Protein AF-0000000080642725 (afdb_homodimer)

Nearest PDB structures (foldseek):
  8qkf-assembly1_A  TM=8.822E-01  e=1.664E-07  Mycolicibacterium smegmatis
  8qkf-assembly1_B  TM=8.633E-01  e=2.147E-07  Mycolicibacterium smegmatis
  2kko-assembly1_A  TM=9.554E-01  e=1.054E-06  Mycobacterium tuberculosis variant bovis
  4k2e-assembly1_B  TM=8.970E-01  e=1.124E-06  Vibrio cholerae O1 biovar El Tor str. N16961
  1r22-assembly1_B  TM=8.639E-01  e=2.263E-06  Synechococcus elongatus PCC 7942 = FACHB-805

Foldseek 3Di:
DVVVVLVVLLVVLVPDPLSLVLQVVQLVHKDFLVRSCVVVVDDSVVSVVSLVSCVVNQQWDWDDDPPTIIIHGNDVVSSVVSVVVVVVCVVCVVVQVPPPVPPD/DVVVVLVVLLVVLVPDPLSLVLQVVQLVHKDFLVRSCVVVVDDSVVSVVSLVSCVVNQQWDWDDDPPTIIIHGNDVVSSVVSVVVVVVCVVCVVVQVPPPVPPD

Solvent-accessible surface area (backbone atoms only — not comparable to full-atom values): 11301 Å² total; per-residue (Å²): 119,86,55,48,62,51,43,43,46,39,38,52,41,53,62,37,66,67,43,45,51,52,50,58,57,27,70,78,43,66,41,34,69,67,56,48,26,68,75,68,72,47,56,62,69,58,51,51,53,45,49,50,47,25,36,29,33,47,51,29,42,73,46,78,57,89,93,43,54,33,34,30,58,53,44,68,68,54,50,51,50,54,50,48,50,52,52,48,42,66,73,34,42,68,43,38,69,61,24,75,82,56,73,120,119,84,55,50,62,51,43,42,46,39,38,53,41,53,63,37,67,67,43,45,50,52,50,58,59,27,71,79,42,67,42,34,68,66,56,49,26,69,74,68,72,47,56,62,70,58,51,51,52,47,50,52,45,24,35,29,33,46,50,29,42,73,49,76,56,90,94,42,54,35,34,30,57,52,44,69,68,54,51,50,49,56,50,48,50,53,52,49,44,68,73,33,40,68,43,38,70,61,24,74,82,57,72,119

Radius of gyration: 17.91 Å; Cα contacts (8 Å, |Δi|>4): 271; chains: 2; bounding box: 26×57×38 Å

Sequence (208 aa):
MHDIELKAHFIHGLSNKVRLMILELLKSKEMTVNEIVKQSQISQSSISQHLSCLKGCGLVNSRQEGKYVYYQIKNNQILELLKLIDSVVENTEDDIQSCQYHTIMHDIELKAHFIHGLSNKVRLMILELLKSKEMTVNEIVKQSQISQSSISQHLSCLKGCGLVNSRQEGKYVYYQIKNNQILELLKLIDSVVENTEDDIQSCQYHTI

pLDDT: mean 90.68, std 13.92, range [34.94, 98.5]

Secondary structure (DSSP, 8-state):
-HHHHHHHHHHHTTS-HHHHHHHHHHHHS-EEHHHHHHHHT--HHHHHHHHHHHHHTTSEEEEEETTEEEEEES-HHHHHHHHHHHHHHHHSHHHHHH-TT---/-HHHHHHHHHHHTTS-HHHHHHHHHHHH--EEHHHHHHHHT--HHHHHHHHHHHHHTTSEEEEEETTEEEEEES-HHHHHHHHHHHHHHHHSHHHHHH-TT---

Organism: Staphylococcus saprophyticus subsp. saprophyticus (strain ATCC 15305 / DSM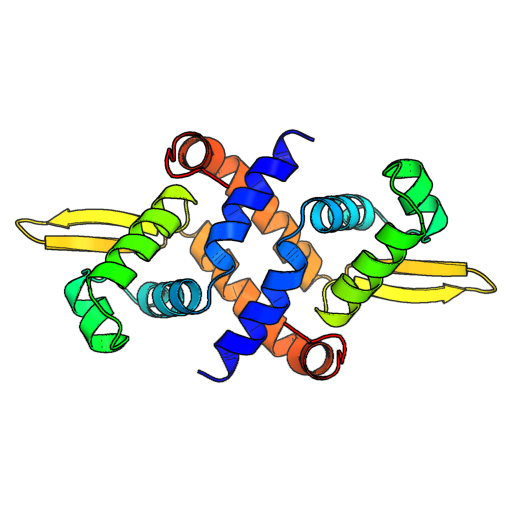 20229 / NCIMB 8711 / NCTC 7292 / S-41) (NCBI:txid342451)

InterPro domains:
  IPR001845 HTH ArsR-type DNA-binding domain [PF01022] (17-62)
  IPR001845 HTH ArsR-type DNA-binding domain [PR00778] (11-26)
  IPR001845 HTH ArsR-type DNA-binding domain [PR00778] (43-58)
  IPR001845 HTH ArsR-type DNA-binding domain [PR00778] (58-73)
  IPR001845 HTH ArsR-type DNA-binding domain [PS50987] (1-93)
  IPR001845 HTH ArsR-type DNA-binding domain [SM00418] (9-87)
  IPR011991 ArsR-like helix-turn-helix domain [cd00090] (11-86)
  IPR036388 Winged helix-like DNA-binding domain superfamily [G3DSA:1.10.10.10] (1-89)
  IPR036390 Winged helix DNA-binding domain superfamily [SSF46785] (9-94)
  IPR051081 HTH-type Metal-responsive Transcriptional Regulators [PTHR33154] (8-93)

Structure (mmCIF, N/CA/C/O backbone):
data_AF-0000000080642725-model_v1
#
loop_
_entity.id
_entity.type
_entity.pdbx_description
1 polymer 'Putative transcriptional regulator'
#
loop_
_atom_site.group_PDB
_atom_site.id
_atom_site.type_symbol
_atom_site.label_atom_id
_atom_site.label_alt_id
_atom_site.label_comp_id
_atom_site.label_asym_id
_atom_site.label_entity_id
_atom_site.label_seq_id
_atom_site.pdbx_PDB_ins_code
_atom_site.Cartn_x
_atom_site.Cartn_y
_atom_site.Cartn_z
_atom_site.occupancy
_atom_site.B_iso_or_equiv
_atom_site.auth_seq_id
_atom_site.auth_comp_id
_atom_site.auth_asym_id
_atom_site.auth_atom_id
_atom_site.pdbx_PDB_model_num
ATOM 1 N N . MET A 1 1 ? -0.781 13.922 -11.672 1 45.47 1 MET A N 1
ATOM 2 C CA . MET A 1 1 ? -2.191 13.641 -11.414 1 45.47 1 MET A CA 1
ATOM 3 C C . MET A 1 1 ? -2.564 12.25 -11.906 1 45.47 1 MET A C 1
ATOM 5 O O . MET A 1 1 ? -3.236 11.5 -11.195 1 45.47 1 MET A O 1
ATOM 9 N N . HIS A 1 2 ? -2.268 11.805 -13.219 1 56.91 2 HIS A N 1
ATOM 10 C CA . HIS A 1 2 ? -2.564 10.523 -13.859 1 56.91 2 HIS A CA 1
ATOM 11 C C . HIS A 1 2 ? -2.014 9.359 -13.039 1 56.91 2 HIS A C 1
ATOM 13 O O . HIS A 1 2 ? -2.635 8.297 -12.977 1 56.91 2 HIS A O 1
ATOM 19 N N . ASP A 1 3 ? -1.496 9.758 -12.023 1 84.38 3 ASP A N 1
ATOM 20 C CA . ASP A 1 3 ? -0.594 8.836 -11.336 1 84.38 3 ASP A CA 1
ATOM 21 C C . ASP A 1 3 ? -1.224 8.312 -10.047 1 84.38 3 ASP A C 1
ATOM 23 O O . ASP A 1 3 ? -1.074 7.137 -9.711 1 84.38 3 ASP A O 1
ATOM 27 N N . ILE A 1 4 ? -2.383 9.031 -9.711 1 90.5 4 ILE A N 1
ATOM 28 C CA . ILE A 1 4 ? -2.943 8.641 -8.422 1 90.5 4 ILE A CA 1
ATOM 29 C C . ILE A 1 4 ? -3.832 7.414 -8.602 1 90.5 4 ILE A C 1
ATOM 31 O O . ILE A 1 4 ? -3.854 6.527 -7.738 1 90.5 4 ILE A O 1
ATOM 35 N N . GLU A 1 5 ? -4.516 7.371 -9.75 1 89.88 5 GLU A N 1
ATOM 36 C CA . GLU A 1 5 ? -5.375 6.227 -10.039 1 89.88 5 GLU A CA 1
ATOM 37 C C . GLU A 1 5 ? -4.559 4.945 -10.18 1 89.88 5 GLU A C 1
ATOM 39 O O . GLU A 1 5 ? -4.965 3.885 -9.703 1 89.88 5 GLU A O 1
ATOM 44 N N . LEU A 1 6 ? -3.514 5.094 -10.812 1 91.5 6 LEU A N 1
ATOM 45 C CA . LEU A 1 6 ? -2.633 3.941 -10.984 1 91.5 6 LEU A CA 1
ATOM 46 C C . LEU A 1 6 ? -2.055 3.496 -9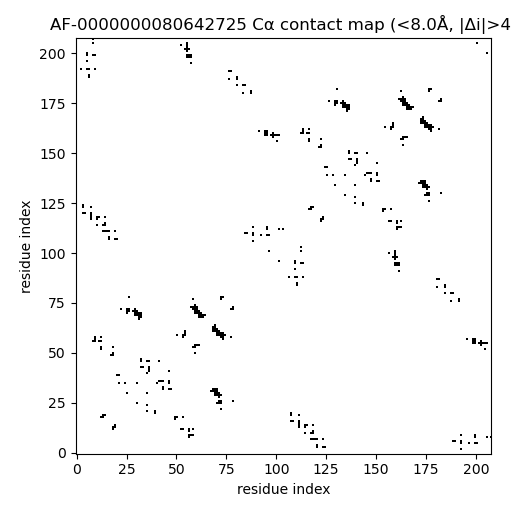.641 1 91.5 6 LEU A C 1
ATOM 48 O O . LEU A 1 6 ? -1.954 2.297 -9.375 1 91.5 6 LEU A O 1
ATOM 52 N N . LYS A 1 7 ? -1.756 4.484 -8.867 1 94.69 7 LYS A N 1
ATOM 53 C CA . LYS A 1 7 ? -1.259 4.172 -7.531 1 94.69 7 LYS A CA 1
ATOM 54 C C . LYS A 1 7 ? -2.324 3.461 -6.703 1 94.69 7 LYS A C 1
ATOM 56 O O . LYS A 1 7 ? -2.023 2.496 -5.992 1 94.69 7 LYS A O 1
ATOM 61 N N . ALA A 1 8 ? -3.51 3.979 -6.805 1 93.38 8 ALA A N 1
ATOM 62 C CA . ALA A 1 8 ? -4.617 3.377 -6.07 1 93.38 8 ALA A CA 1
ATOM 63 C C . ALA A 1 8 ? -4.836 1.927 -6.492 1 93.38 8 ALA A C 1
ATOM 65 O O . ALA A 1 8 ? -5.094 1.06 -5.652 1 93.38 8 ALA A O 1
ATOM 66 N N . HIS A 1 9 ? -4.707 1.72 -7.73 1 91.44 9 HIS A N 1
ATOM 67 C CA . HIS A 1 9 ? -4.848 0.366 -8.258 1 91.44 9 HIS A CA 1
ATOM 68 C C . HIS A 1 9 ? -3.748 -0.548 -7.727 1 91.44 9 HIS A C 1
ATOM 70 O O . HIS A 1 9 ? -4.016 -1.684 -7.328 1 91.44 9 HIS A O 1
ATOM 76 N N . PHE A 1 10 ? -2.596 -0.074 -7.773 1 93.94 10 PHE A N 1
ATOM 77 C CA . PHE A 1 10 ? -1.451 -0.825 -7.27 1 93.94 10 PHE A CA 1
ATOM 78 C C . PHE A 1 10 ? -1.625 -1.148 -5.789 1 93.94 10 PHE A C 1
ATOM 80 O O . PHE A 1 10 ? -1.442 -2.295 -5.375 1 93.94 10 PHE A O 1
ATOM 87 N N . ILE A 1 11 ? -2.025 -0.169 -5.031 1 95.81 11 ILE A N 1
ATOM 88 C CA . ILE A 1 11 ? -2.211 -0.327 -3.594 1 95.81 11 ILE A CA 1
ATOM 89 C C . ILE A 1 11 ? -3.357 -1.298 -3.326 1 95.81 11 ILE A C 1
ATOM 91 O O . ILE A 1 11 ? -3.32 -2.059 -2.355 1 95.81 11 ILE A O 1
ATOM 95 N N . HIS A 1 12 ? -4.297 -1.265 -4.18 1 94.19 12 HIS A N 1
ATOM 96 C CA . HIS A 1 12 ? -5.406 -2.205 -4.059 1 94.19 12 HIS A CA 1
ATOM 97 C C . HIS A 1 12 ? -4.902 -3.641 -3.949 1 94.19 12 HIS A C 1
ATOM 99 O O . HIS A 1 12 ? -5.414 -4.422 -3.146 1 94.19 12 HIS A O 1
ATOM 105 N N . GLY A 1 13 ? -3.963 -3.947 -4.652 1 95.38 13 GLY A N 1
ATOM 106 C CA . GLY A 1 13 ? -3.381 -5.281 -4.617 1 95.38 13 GLY A CA 1
ATOM 107 C C . GLY A 1 13 ? -2.783 -5.637 -3.27 1 95.38 13 GLY A C 1
ATOM 108 O O . GLY A 1 13 ? -2.682 -6.812 -2.92 1 95.38 13 GLY A O 1
ATOM 109 N N . LEU A 1 14 ? -2.441 -4.664 -2.531 1 96.81 14 LEU A N 1
ATOM 110 C CA . LEU A 1 14 ? -1.79 -4.867 -1.242 1 96.81 14 LEU A CA 1
ATOM 111 C C . LEU A 1 14 ? -2.797 -4.77 -0.102 1 96.81 14 LEU A C 1
ATOM 113 O O . LEU A 1 14 ? -2.455 -5.012 1.058 1 96.81 14 LEU A O 1
ATOM 117 N N . SER A 1 15 ? -4.039 -4.477 -0.342 1 96.06 15 SER A N 1
ATOM 118 C CA . SER A 1 15 ? -5 -4.078 0.684 1 96.06 15 SER A CA 1
ATOM 119 C C . SER A 1 15 ? -5.855 -5.258 1.128 1 96.06 15 SER A C 1
ATOM 121 O O . SER A 1 15 ? -7.027 -5.09 1.461 1 96.06 15 SER A O 1
ATOM 123 N N . ASN A 1 16 ? -5.422 -6.426 1.078 1 95.94 16 ASN A N 1
ATOM 124 C CA . ASN A 1 16 ? -6.113 -7.648 1.474 1 95.94 16 ASN A CA 1
ATOM 125 C C . ASN A 1 16 ? -5.191 -8.594 2.242 1 95.94 16 ASN A C 1
ATOM 127 O O . ASN A 1 16 ? -4.066 -8.852 1.809 1 95.94 16 ASN A O 1
ATOM 131 N N . LYS A 1 17 ? -5.645 -9.094 3.379 1 95.94 17 LYS A N 1
ATOM 132 C CA . LYS A 1 17 ? -4.801 -9.922 4.242 1 95.94 17 LYS A CA 1
ATOM 133 C C . LYS A 1 17 ? -4.367 -11.195 3.529 1 95.94 17 LYS A C 1
ATOM 135 O O . LYS A 1 17 ? -3.229 -11.648 3.688 1 95.94 17 LYS A O 1
ATOM 140 N N . VAL A 1 18 ? -5.23 -11.758 2.818 1 96.12 18 VAL A N 1
ATOM 141 C CA . VAL A 1 18 ? -4.918 -12.992 2.107 1 96.12 18 VAL A CA 1
ATOM 142 C C . VAL A 1 18 ? -3.867 -12.719 1.033 1 96.12 18 VAL A C 1
ATOM 144 O O . VAL A 1 18 ? -2.914 -13.484 0.877 1 96.12 18 VAL A O 1
ATOM 147 N N . ARG A 1 19 ? -4.031 -11.633 0.326 1 97.31 19 ARG A N 1
ATOM 148 C CA . ARG A 1 19 ? -3.055 -11.258 -0.695 1 97.31 19 ARG A CA 1
ATOM 149 C C . ARG A 1 19 ? -1.693 -10.977 -0.072 1 97.31 19 ARG A C 1
ATOM 151 O O . ARG A 1 19 ? -0.658 -11.32 -0.644 1 97.31 19 ARG A O 1
ATOM 158 N N . LEU A 1 20 ? -1.727 -10.367 1.075 1 97.25 20 LEU A N 1
ATOM 159 C CA . LEU A 1 20 ? -0.475 -10.117 1.78 1 97.25 20 LEU A CA 1
ATOM 160 C C . LEU A 1 20 ? 0.192 -11.43 2.184 1 97.25 20 LEU A C 1
ATOM 162 O O . LEU A 1 20 ? 1.416 -11.562 2.104 1 97.25 20 LEU A O 1
ATOM 166 N N . MET A 1 21 ? -0.591 -12.344 2.602 1 96.38 21 MET A N 1
ATOM 167 C CA . MET A 1 21 ? -0.07 -13.656 2.977 1 96.38 21 MET A CA 1
ATOM 168 C C . MET A 1 21 ? 0.54 -14.359 1.771 1 96.38 21 MET A C 1
ATOM 170 O O . MET A 1 21 ? 1.617 -14.953 1.872 1 96.38 21 MET A O 1
ATOM 174 N N . ILE A 1 22 ? -0.163 -14.281 0.69 1 97.81 22 ILE A N 1
ATOM 175 C CA . ILE A 1 22 ? 0.326 -14.898 -0.536 1 97.81 22 ILE A CA 1
ATOM 176 C C . ILE A 1 22 ? 1.672 -14.289 -0.922 1 97.81 22 ILE A C 1
ATOM 178 O O . ILE A 1 22 ? 2.613 -15.016 -1.26 1 97.81 22 ILE A O 1
ATOM 182 N N . LEU A 1 23 ? 1.754 -13.023 -0.848 1 98.06 23 LEU A N 1
ATOM 183 C CA . LEU A 1 23 ? 2.988 -12.328 -1.203 1 98.06 23 LEU A CA 1
ATOM 184 C C . LEU A 1 23 ? 4.125 -12.734 -0.27 1 98.06 23 LEU A C 1
ATOM 186 O O . LEU A 1 23 ? 5.273 -12.852 -0.699 1 98.06 23 LEU A O 1
ATOM 190 N N . GLU A 1 24 ? 3.789 -12.906 0.985 1 96.81 24 GLU A N 1
ATOM 191 C CA . GLU A 1 24 ? 4.797 -13.367 1.938 1 96.81 24 GLU A CA 1
ATOM 192 C C . GLU A 1 24 ? 5.371 -14.719 1.526 1 96.81 24 GLU A C 1
ATOM 194 O O . GLU A 1 24 ? 6.582 -14.93 1.591 1 96.81 24 GLU A O 1
ATOM 199 N N . LEU A 1 25 ? 4.551 -15.586 1.136 1 97.19 25 LEU A N 1
ATOM 200 C CA . LEU A 1 25 ? 4.984 -16.906 0.692 1 97.19 25 LEU A CA 1
ATOM 201 C C . LEU A 1 25 ? 5.867 -16.797 -0.548 1 97.19 25 LEU A C 1
ATOM 203 O O . LEU A 1 25 ? 6.879 -17.5 -0.655 1 97.19 25 LEU A O 1
ATOM 207 N N . LEU A 1 26 ? 5.582 -15.891 -1.425 1 98.19 26 LEU A N 1
ATOM 208 C CA . LEU A 1 26 ? 6.25 -15.781 -2.719 1 98.19 26 LEU A CA 1
ATOM 209 C C . LEU A 1 26 ? 7.562 -15.023 -2.59 1 98.19 26 LEU A C 1
ATOM 211 O O . LEU A 1 26 ? 8.391 -15.047 -3.504 1 98.19 26 LEU A O 1
ATOM 215 N N . LYS A 1 27 ? 7.715 -14.328 -1.488 1 96.81 27 LYS A N 1
ATOM 216 C CA . LYS A 1 27 ? 8.984 -13.648 -1.253 1 96.81 27 LYS A CA 1
ATOM 217 C C . LYS A 1 27 ? 10.141 -14.641 -1.233 1 96.81 27 LYS A C 1
ATOM 219 O O . LYS A 1 27 ? 11.266 -14.297 -1.622 1 96.81 27 LYS A O 1
ATOM 224 N N . SER A 1 28 ? 9.859 -15.789 -0.824 1 95.12 28 SER A N 1
ATOM 225 C CA . SER A 1 28 ? 10.906 -16.781 -0.616 1 95.12 28 SER A CA 1
ATOM 226 C C . SER A 1 28 ? 11.188 -17.578 -1.894 1 95.12 28 SER A C 1
ATOM 228 O O . SER A 1 28 ? 12.336 -17.891 -2.191 1 95.12 28 SER A O 1
ATOM 230 N N . LYS A 1 29 ? 10.164 -17.922 -2.629 1 96.88 29 LYS A N 1
ATOM 231 C CA . LYS A 1 29 ? 10.289 -18.703 -3.854 1 96.88 29 LYS A CA 1
ATOM 232 C C . LYS A 1 29 ? 8.992 -18.656 -4.664 1 96.88 29 LYS A C 1
ATOM 234 O O . LYS A 1 29 ? 7.938 -18.312 -4.141 1 96.88 29 LYS A O 1
ATOM 239 N N . GLU A 1 30 ? 9.125 -19 -5.934 1 98.25 30 GLU A N 1
ATOM 240 C CA . GLU A 1 30 ? 7.918 -19.172 -6.742 1 98.25 30 GLU A CA 1
ATOM 241 C C . GLU A 1 30 ? 7.121 -20.391 -6.285 1 98.25 30 GLU A C 1
ATOM 243 O O . GLU A 1 30 ? 7.691 -21.359 -5.758 1 98.25 30 GLU A O 1
ATOM 248 N N . MET A 1 31 ? 5.828 -20.375 -6.492 1 98.44 31 MET A N 1
ATOM 249 C CA . MET A 1 31 ? 4.961 -21.469 -6.047 1 98.44 31 MET A CA 1
ATOM 250 C C . MET A 1 31 ? 3.781 -21.641 -6.996 1 98.44 31 MET A C 1
ATOM 252 O O . MET A 1 31 ? 3.354 -20.688 -7.648 1 98.44 31 MET A O 1
ATOM 256 N N . THR A 1 32 ? 3.281 -22.891 -7.074 1 98.31 32 THR A N 1
ATOM 257 C CA . THR A 1 32 ? 2.045 -23.156 -7.801 1 98.31 32 THR A CA 1
ATOM 258 C C . THR A 1 32 ? 0.829 -22.828 -6.941 1 98.31 32 THR A C 1
ATOM 260 O O . THR A 1 32 ? 0.949 -22.656 -5.727 1 98.31 32 THR A O 1
ATOM 263 N N . VAL A 1 33 ? -0.354 -22.734 -7.613 1 97.62 33 VAL A N 1
ATOM 264 C CA . VAL A 1 33 ? -1.604 -22.516 -6.895 1 97.62 33 VAL A CA 1
ATOM 265 C C . VAL A 1 33 ? -1.771 -23.578 -5.809 1 97.62 33 VAL A C 1
ATOM 267 O O . VAL A 1 33 ? -2.088 -23.266 -4.66 1 97.62 33 VAL A O 1
ATOM 270 N N . ASN A 1 34 ? -1.441 -24.766 -6.148 1 97.44 34 ASN A N 1
ATOM 271 C CA . ASN A 1 34 ? -1.611 -25.875 -5.223 1 97.44 34 ASN A CA 1
ATOM 272 C C . ASN A 1 34 ? -0.697 -25.75 -4.008 1 97.44 34 ASN A C 1
ATOM 274 O O . ASN A 1 34 ? -1.107 -26.031 -2.881 1 97.44 34 ASN A O 1
ATOM 278 N N . GLU A 1 35 ? 0.537 -25.375 -4.207 1 98 35 GLU A N 1
ATOM 279 C CA . GLU A 1 35 ? 1.474 -25.172 -3.107 1 98 35 GLU A CA 1
ATOM 280 C C . GLU A 1 35 ? 0.997 -24.047 -2.184 1 98 35 GLU A C 1
ATOM 282 O O . GLU A 1 35 ? 1.093 -24.172 -0.959 1 98 35 GLU A O 1
ATOM 287 N N . ILE A 1 36 ? 0.472 -23 -2.746 1 98.12 36 ILE A N 1
ATOM 288 C CA . ILE A 1 36 ? -0.018 -21.875 -1.964 1 98.12 36 ILE A CA 1
ATOM 289 C C . ILE A 1 36 ? -1.234 -22.297 -1.146 1 98.12 36 ILE A C 1
ATOM 291 O O . ILE A 1 36 ? -1.344 -21.969 0.037 1 98.12 36 ILE A O 1
ATOM 295 N N . VAL A 1 37 ? -2.137 -23.047 -1.766 1 98.06 37 VAL A N 1
ATOM 296 C CA . VAL A 1 37 ? -3.326 -23.547 -1.087 1 98.06 37 VAL A CA 1
ATOM 297 C C . VA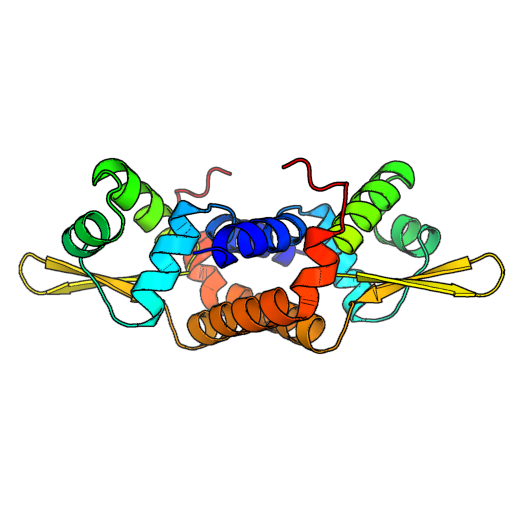L A 1 37 ? -2.916 -24.406 0.105 1 98.06 37 VAL A C 1
ATOM 299 O O . VAL A 1 37 ? -3.426 -24.234 1.213 1 98.06 37 VAL A O 1
ATOM 302 N N . LYS A 1 38 ? -1.937 -25.25 -0.058 1 97.69 38 LYS A N 1
ATOM 303 C CA . LYS A 1 38 ? -1.465 -26.172 0.981 1 97.69 38 LYS A CA 1
ATOM 304 C C . LYS A 1 38 ? -0.855 -25.391 2.15 1 97.69 38 LYS A C 1
ATOM 306 O O . LYS A 1 38 ? -1.096 -25.734 3.312 1 97.69 38 LYS A O 1
ATOM 311 N N . GLN A 1 39 ? -0.139 -24.375 1.858 1 96.19 39 GLN A N 1
ATOM 312 C CA . GLN A 1 39 ? 0.568 -23.625 2.893 1 96.19 39 GLN A CA 1
ATOM 313 C C . GLN A 1 39 ? -0.363 -22.641 3.596 1 96.19 39 GLN A C 1
ATOM 315 O O . GLN A 1 39 ? -0.205 -22.375 4.789 1 96.19 39 GLN A O 1
ATOM 320 N N . SER A 1 40 ? -1.294 -22.047 2.844 1 95.12 40 SER A N 1
ATOM 321 C CA . SER A 1 40 ? -2.164 -21.016 3.396 1 95.12 40 SER A CA 1
ATOM 322 C C . SER A 1 40 ? -3.41 -21.625 4.031 1 95.12 40 SER A C 1
ATOM 324 O O . SER A 1 40 ? -4.066 -20.984 4.855 1 95.12 40 SER A O 1
ATOM 326 N N . GLN A 1 41 ? -3.816 -22.781 3.568 1 95.94 41 GLN A N 1
ATOM 327 C CA . GLN A 1 41 ? -5.027 -23.469 4 1 95.94 41 GLN A CA 1
ATOM 328 C C . GLN A 1 41 ? -6.277 -22.688 3.607 1 95.94 41 GLN A C 1
ATOM 330 O O . GLN A 1 41 ? -7.246 -22.625 4.363 1 95.94 41 GLN A O 1
ATOM 335 N N . ILE A 1 42 ? -6.184 -21.969 2.576 1 96.31 42 ILE A N 1
ATOM 336 C CA . ILE A 1 42 ? -7.285 -21.25 1.946 1 96.31 42 ILE A CA 1
ATOM 337 C C . ILE A 1 42 ? -7.723 -21.984 0.682 1 96.31 42 ILE A C 1
ATOM 339 O O . ILE A 1 42 ? -6.934 -22.703 0.066 1 96.31 42 ILE A O 1
ATOM 343 N N . SER A 1 43 ? -8.953 -21.828 0.315 1 97.69 43 SER A N 1
ATOM 344 C CA . SER A 1 43 ? -9.508 -22.562 -0.812 1 97.69 43 SER A CA 1
ATOM 345 C C . SER A 1 43 ? -8.82 -22.172 -2.119 1 97.69 43 SER A C 1
ATOM 347 O O . SER A 1 43 ? -8.398 -21.031 -2.289 1 97.69 43 SER A O 1
ATOM 349 N N . GLN A 1 44 ? -8.789 -23.109 -3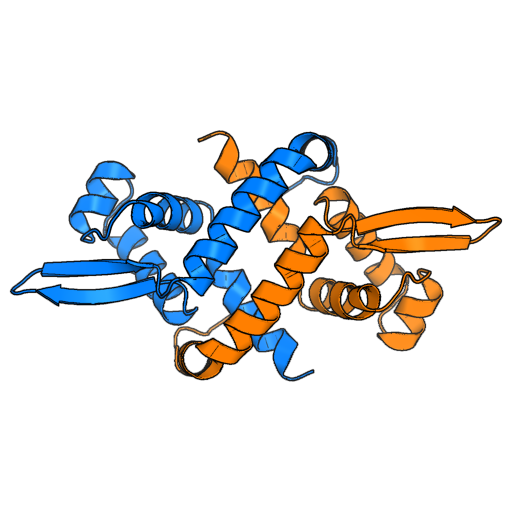.006 1 97.38 44 GLN A N 1
ATOM 350 C CA . GLN A 1 44 ? -8.18 -22.891 -4.316 1 97.38 44 GLN A CA 1
ATOM 351 C C . GLN A 1 44 ? -8.898 -21.781 -5.082 1 97.38 44 GLN A C 1
ATOM 353 O O . GLN A 1 44 ? -8.258 -20.984 -5.773 1 97.38 44 GLN A O 1
ATOM 358 N N . SER A 1 45 ? -10.156 -21.781 -5 1 97.69 45 SER A N 1
ATOM 359 C CA . SER A 1 45 ? -10.922 -20.75 -5.691 1 97.69 45 SER A CA 1
ATOM 360 C C . SER A 1 45 ? -10.508 -19.359 -5.223 1 97.69 45 SER A C 1
ATOM 362 O O . SER A 1 45 ? -10.297 -18.453 -6.039 1 97.69 45 SER A O 1
ATOM 364 N N . SER A 1 46 ? -10.43 -19.141 -3.934 1 97.19 46 SER A N 1
ATOM 365 C CA . SER A 1 46 ? -10.023 -17.875 -3.359 1 97.19 46 SER A CA 1
ATOM 366 C C . SER A 1 46 ? -8.594 -17.516 -3.758 1 97.19 46 SER A C 1
ATOM 368 O O . SER A 1 46 ? -8.328 -16.391 -4.195 1 97.19 46 SER A O 1
ATOM 370 N N . ILE A 1 47 ? -7.73 -18.469 -3.635 1 97.94 47 ILE A N 1
ATOM 371 C CA . ILE A 1 47 ? -6.332 -18.234 -3.969 1 97.94 47 ILE A CA 1
ATOM 372 C C . ILE A 1 47 ? -6.207 -17.844 -5.441 1 97.94 47 ILE A C 1
ATOM 374 O O . ILE A 1 47 ? -5.469 -16.906 -5.781 1 97.94 47 ILE A O 1
ATOM 378 N N . SER A 1 48 ? -6.945 -18.484 -6.273 1 96.75 48 SER A N 1
ATOM 379 C CA . SER A 1 48 ? -6.902 -18.188 -7.699 1 96.75 48 SER A CA 1
ATOM 380 C C . SER A 1 48 ? -7.391 -16.766 -7.977 1 96.75 48 SER A C 1
ATOM 382 O O . SER A 1 48 ? -6.789 -16.047 -8.773 1 96.75 48 SER A O 1
ATOM 384 N N . GLN A 1 49 ? -8.414 -16.391 -7.324 1 96.62 49 GLN A N 1
ATOM 385 C CA . GLN A 1 49 ? -8.961 -15.047 -7.484 1 96.62 49 GLN A CA 1
ATOM 386 C C . GLN A 1 49 ? -7.957 -13.992 -7.02 1 96.62 49 GLN A C 1
ATOM 388 O O . GLN A 1 49 ? -7.746 -12.984 -7.703 1 96.62 49 GLN A O 1
ATOM 393 N N . HIS A 1 50 ? -7.359 -14.203 -5.902 1 97.69 50 HIS A N 1
ATOM 394 C CA . HIS A 1 50 ? -6.398 -13.25 -5.359 1 97.69 50 HIS A CA 1
ATOM 395 C C . HIS A 1 50 ? -5.141 -13.18 -6.227 1 97.69 50 HIS A C 1
ATOM 397 O O . HIS A 1 50 ? -4.574 -12.102 -6.418 1 97.69 50 HIS A O 1
ATOM 403 N N . LEU A 1 51 ? -4.734 -14.344 -6.746 1 97.44 51 LEU A N 1
ATOM 404 C CA . LEU A 1 51 ? -3.576 -14.359 -7.633 1 97.44 51 LEU A CA 1
ATOM 405 C C . LEU A 1 51 ? -3.863 -13.578 -8.914 1 97.44 51 LEU A C 1
ATOM 407 O O . LEU A 1 51 ? -2.988 -12.875 -9.43 1 97.44 51 LEU A O 1
ATOM 411 N N . SER A 1 52 ? -5.066 -13.758 -9.391 1 95.5 52 SER A N 1
ATOM 412 C CA . SER A 1 52 ? -5.477 -12.984 -10.555 1 95.5 52 SER A CA 1
ATOM 413 C C . SER A 1 52 ? -5.441 -11.492 -10.266 1 95.5 52 SER A C 1
ATOM 415 O O . SER A 1 52 ? -4.957 -10.703 -11.078 1 95.5 52 SER A O 1
ATOM 417 N N . CYS A 1 53 ? -5.918 -11.07 -9.172 1 95.12 53 CYS A N 1
ATOM 418 C CA . CYS A 1 53 ? -5.879 -9.672 -8.75 1 95.12 53 CYS A CA 1
ATOM 419 C C . CYS A 1 53 ? -4.441 -9.18 -8.625 1 95.12 53 CYS A C 1
ATOM 421 O O . CYS A 1 53 ? -4.098 -8.117 -9.133 1 95.12 53 CYS A O 1
ATOM 423 N N . LEU A 1 54 ? -3.584 -9.961 -7.949 1 96.75 54 LEU A N 1
ATOM 424 C CA . LEU A 1 54 ? -2.186 -9.602 -7.742 1 96.75 54 LEU A CA 1
ATOM 425 C C . LEU A 1 54 ? -1.465 -9.438 -9.078 1 96.75 54 LEU A C 1
ATOM 427 O O . LEU A 1 54 ? -0.654 -8.516 -9.234 1 96.75 54 LEU A O 1
ATOM 431 N N . LYS A 1 55 ? -1.801 -10.328 -10.008 1 94.88 55 LYS A N 1
ATOM 432 C CA . LYS A 1 55 ? -1.218 -10.227 -11.344 1 94.88 55 LYS A CA 1
ATOM 433 C C . LYS A 1 55 ? -1.69 -8.961 -12.055 1 94.88 55 LYS A C 1
ATOM 435 O O . LYS A 1 55 ? -0.883 -8.234 -12.633 1 94.88 55 LYS A O 1
ATOM 440 N N . GLY A 1 56 ? -2.936 -8.703 -11.938 1 92.94 56 GLY A N 1
ATOM 441 C CA . GLY A 1 56 ? -3.518 -7.527 -12.562 1 92.94 56 GLY A CA 1
ATOM 442 C C . GLY A 1 56 ? -2.984 -6.223 -11.992 1 92.94 56 GLY A C 1
ATOM 443 O O . GLY A 1 56 ? -2.9 -5.219 -12.703 1 92.94 56 GLY A O 1
ATOM 444 N N . CYS A 1 57 ? -2.576 -6.25 -10.773 1 93.44 57 CYS A N 1
ATOM 445 C CA . CYS A 1 57 ? -2.053 -5.062 -10.109 1 93.44 57 CYS A CA 1
ATOM 446 C C . CYS A 1 57 ? -0.55 -4.934 -10.32 1 93.44 57 CYS A C 1
ATOM 448 O O . CYS A 1 57 ? 0.072 -3.986 -9.844 1 93.44 57 CYS A O 1
ATOM 450 N N . GLY A 1 58 ? 0.01 -5.93 -10.93 1 93.38 58 GLY A N 1
ATOM 451 C CA . GLY A 1 58 ? 1.421 -5.871 -11.273 1 93.38 58 GLY A CA 1
ATOM 452 C C . GLY A 1 58 ? 2.33 -6.324 -10.141 1 93.38 58 GLY A C 1
ATOM 453 O O . GLY A 1 58 ? 3.502 -5.941 -10.094 1 93.38 58 GLY A O 1
ATOM 454 N N . LEU A 1 59 ? 1.852 -7.129 -9.266 1 96.56 59 LEU A N 1
ATOM 455 C CA . LEU A 1 59 ? 2.623 -7.52 -8.094 1 96.56 59 LEU A CA 1
ATOM 456 C C . LEU A 1 59 ? 3.287 -8.875 -8.305 1 96.56 59 LEU A C 1
ATOM 458 O O . LEU A 1 59 ? 4.355 -9.148 -7.754 1 96.56 59 LEU A O 1
ATOM 462 N N . VAL A 1 60 ? 2.615 -9.711 -9.117 1 97.25 60 VAL A N 1
ATOM 463 C CA . VAL A 1 60 ? 3.178 -11.023 -9.391 1 97.25 60 VAL A CA 1
ATOM 464 C C . VAL A 1 60 ? 3.115 -11.312 -10.891 1 97.25 60 VAL A C 1
ATOM 466 O O . VAL A 1 60 ? 2.375 -10.656 -11.625 1 97.25 60 VAL A O 1
ATOM 469 N N . ASN A 1 61 ? 3.918 -12.141 -11.312 1 96.19 61 ASN A N 1
ATOM 470 C CA . ASN A 1 61 ? 3.838 -12.734 -12.641 1 96.19 61 ASN A CA 1
ATOM 471 C C . ASN A 1 61 ? 3.758 -14.258 -12.578 1 96.19 61 ASN A C 1
ATOM 473 O O . ASN A 1 61 ? 3.906 -14.844 -11.508 1 96.19 61 ASN A O 1
ATOM 477 N N . SER A 1 62 ? 3.35 -14.852 -13.664 1 96.88 62 SER A N 1
ATOM 478 C CA . SER A 1 62 ? 3.254 -16.312 -13.719 1 96.88 62 SER A CA 1
ATOM 479 C C . SER A 1 62 ? 4.012 -16.859 -14.914 1 96.88 62 SER A C 1
ATOM 481 O O . SER A 1 62 ? 4.203 -16.172 -15.922 1 96.88 62 SER A O 1
ATOM 483 N N . ARG A 1 63 ? 4.578 -18.016 -14.758 1 96.44 63 ARG A N 1
ATOM 484 C CA . ARG A 1 63 ? 5.207 -18.75 -15.844 1 96.44 63 ARG A CA 1
ATOM 485 C C . ARG A 1 63 ? 4.695 -20.188 -15.898 1 96.44 63 ARG A C 1
ATOM 487 O O . ARG A 1 63 ? 4.367 -20.781 -14.867 1 96.44 63 ARG A O 1
ATOM 494 N N . GLN A 1 64 ? 4.66 -20.672 -17.094 1 96.25 64 GLN A N 1
ATOM 495 C CA . GLN A 1 64 ? 4.176 -22.031 -17.297 1 96.25 64 GLN A CA 1
ATOM 496 C C . GLN A 1 64 ? 5.336 -23 -17.484 1 96.25 64 GLN A C 1
ATOM 498 O O . GLN A 1 64 ? 6.293 -22.703 -18.203 1 96.25 64 GLN A O 1
ATOM 503 N N . GLU A 1 65 ? 5.316 -24.047 -16.766 1 95.75 65 GLU A N 1
ATOM 504 C CA . GLU A 1 65 ? 6.23 -25.172 -16.938 1 95.75 65 GLU A CA 1
ATOM 505 C C . GLU A 1 65 ? 5.469 -26.5 -17.016 1 95.75 65 GLU A C 1
ATOM 507 O O . GLU A 1 65 ? 5.09 -27.062 -16 1 95.75 65 GLU A O 1
ATOM 512 N N . GLY A 1 66 ? 5.43 -27.016 -18.234 1 96.12 66 GLY A N 1
ATOM 513 C CA . GLY A 1 66 ? 4.586 -28.188 -18.422 1 96.12 66 GLY A CA 1
ATOM 514 C C . GLY A 1 66 ? 3.131 -27.938 -18.078 1 96.12 66 GLY A C 1
ATOM 515 O O . GLY A 1 66 ? 2.508 -27.016 -18.609 1 96.12 66 GLY A O 1
ATOM 516 N N . LYS A 1 67 ? 2.623 -28.688 -17.156 1 94.31 67 LYS A N 1
ATOM 517 C CA . LYS A 1 67 ? 1.226 -28.562 -16.75 1 94.31 67 LYS A CA 1
ATOM 518 C C . LYS A 1 67 ? 1.079 -27.625 -15.547 1 94.31 67 LYS A C 1
ATOM 520 O O . LYS A 1 67 ? -0.035 -27.359 -15.094 1 94.31 67 LYS A O 1
ATOM 525 N N . TYR A 1 68 ? 2.199 -27.125 -15.078 1 95.69 68 TYR A N 1
ATOM 526 C CA . TYR A 1 68 ? 2.172 -26.328 -13.852 1 95.69 68 TYR A CA 1
ATOM 527 C C . TYR A 1 68 ? 2.352 -24.844 -14.148 1 95.69 68 TYR A C 1
ATOM 529 O O . TYR A 1 68 ? 3.121 -24.484 -15.039 1 95.69 68 TYR A O 1
ATOM 537 N N . VAL A 1 69 ? 1.564 -24.031 -13.43 1 97 69 VAL A N 1
ATOM 538 C CA . VAL A 1 69 ? 1.74 -22.578 -13.469 1 97 69 VAL A CA 1
ATOM 539 C C . VAL A 1 69 ? 2.377 -22.109 -12.164 1 97 69 VAL A C 1
ATOM 541 O O . VAL A 1 69 ? 1.84 -22.344 -11.078 1 97 69 VAL A O 1
ATOM 544 N N . TYR A 1 70 ? 3.568 -21.406 -12.273 1 98.44 70 TYR A N 1
ATOM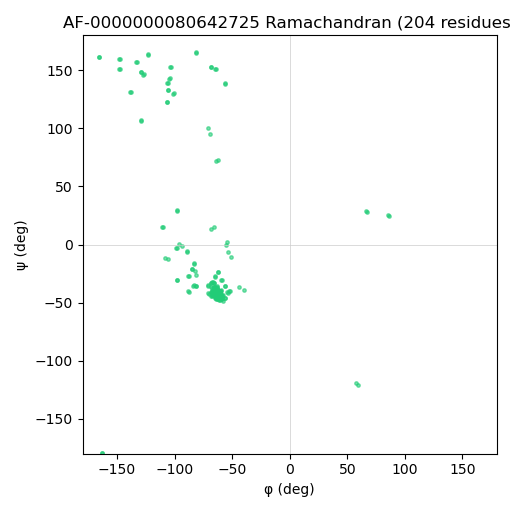 545 C CA . TYR A 1 70 ? 4.285 -20.891 -11.109 1 98.44 70 TYR A CA 1
ATOM 546 C C . TYR A 1 70 ? 4.125 -19.375 -11 1 98.44 70 TYR A C 1
ATOM 548 O O . TYR A 1 70 ? 4.273 -18.656 -11.992 1 98.44 70 TYR A O 1
ATOM 556 N N . TYR A 1 71 ? 3.816 -18.969 -9.812 1 98.5 71 TYR A N 1
ATOM 557 C CA . TYR A 1 71 ? 3.705 -17.547 -9.523 1 98.5 71 TYR A CA 1
ATOM 558 C C . TYR A 1 71 ? 4.922 -17.062 -8.75 1 98.5 71 TYR A C 1
ATOM 560 O O . TYR A 1 71 ? 5.449 -17.766 -7.891 1 98.5 71 TYR A O 1
ATOM 568 N N . GLN A 1 72 ? 5.328 -15.867 -9.047 1 98.44 72 GLN A N 1
ATOM 569 C CA . GLN A 1 72 ? 6.461 -15.242 -8.375 1 98.44 72 GLN A CA 1
ATOM 570 C C . GLN A 1 72 ? 6.281 -13.727 -8.289 1 98.44 72 GLN A C 1
ATOM 572 O O . GLN A 1 72 ? 5.477 -13.156 -9.023 1 98.44 72 GLN A O 1
ATOM 577 N N . ILE A 1 73 ? 7.004 -13.141 -7.371 1 98.25 73 ILE A N 1
ATOM 578 C CA . ILE A 1 73 ? 7.039 -11.688 -7.32 1 98.25 73 ILE A CA 1
ATOM 579 C C . ILE A 1 73 ? 7.488 -11.133 -8.664 1 98.25 73 ILE A C 1
ATOM 581 O O . ILE A 1 73 ? 8.422 -11.656 -9.281 1 98.25 73 ILE A O 1
ATOM 585 N N . LYS A 1 74 ? 6.871 -10.102 -9.094 1 96.38 74 LYS A N 1
ATOM 586 C CA . LYS A 1 74 ? 6.98 -9.625 -10.469 1 96.38 74 LYS A CA 1
ATOM 587 C C . LYS A 1 74 ? 8.43 -9.281 -10.82 1 96.38 74 LYS A C 1
ATOM 589 O O . LYS A 1 74 ? 8.906 -9.602 -11.906 1 96.38 74 LYS A O 1
ATOM 594 N N . ASN A 1 75 ? 9.102 -8.578 -9.977 1 95 75 ASN A N 1
ATOM 595 C CA . ASN A 1 75 ? 10.477 -8.164 -10.203 1 95 75 ASN A CA 1
ATOM 596 C C . ASN A 1 75 ? 11.148 -7.715 -8.906 1 95 75 ASN A C 1
ATOM 598 O O . ASN A 1 75 ? 10.547 -7.766 -7.836 1 95 75 ASN A O 1
ATOM 602 N N . ASN A 1 76 ? 12.359 -7.328 -9.016 1 95.88 76 ASN A N 1
ATOM 603 C CA . ASN A 1 76 ? 13.133 -6.984 -7.828 1 95.88 76 ASN A CA 1
ATOM 604 C C . ASN A 1 76 ? 12.617 -5.711 -7.168 1 95.88 76 ASN A C 1
ATOM 606 O O . ASN A 1 76 ? 12.695 -5.562 -5.949 1 95.88 76 ASN A O 1
ATOM 610 N N . GLN A 1 77 ? 12.141 -4.844 -7.945 1 95.94 77 GLN A N 1
ATOM 611 C CA . GLN A 1 77 ? 11.609 -3.602 -7.387 1 95.94 77 GLN A CA 1
ATOM 612 C C . GLN A 1 77 ? 10.422 -3.875 -6.469 1 95.94 77 GLN A C 1
ATOM 614 O O . GLN A 1 77 ? 10.312 -3.279 -5.395 1 95.94 77 GLN A O 1
ATOM 619 N N . ILE A 1 78 ? 9.594 -4.793 -6.883 1 97.06 78 ILE A N 1
ATOM 620 C CA . ILE A 1 78 ? 8.445 -5.168 -6.066 1 97.06 78 ILE A CA 1
ATOM 621 C C . ILE A 1 78 ? 8.922 -5.879 -4.801 1 97.06 78 ILE A C 1
ATOM 623 O O . ILE A 1 78 ? 8.398 -5.633 -3.711 1 97.06 78 ILE A O 1
ATOM 627 N N . LEU A 1 79 ? 9.875 -6.699 -4.957 1 97.38 79 LEU A N 1
ATOM 628 C CA . LEU A 1 79 ? 10.43 -7.391 -3.797 1 97.38 79 LEU A CA 1
ATOM 629 C C . LEU A 1 79 ? 10.992 -6.391 -2.789 1 97.38 79 LEU A C 1
ATOM 631 O O . LEU A 1 79 ? 10.773 -6.531 -1.583 1 97.38 79 LEU A O 1
ATOM 635 N N . GLU A 1 80 ? 11.703 -5.402 -3.301 1 96.94 80 GLU A N 1
ATOM 636 C CA . GLU A 1 80 ? 12.25 -4.352 -2.451 1 96.94 80 GLU A CA 1
ATOM 637 C C . GLU A 1 80 ? 11.133 -3.58 -1.743 1 96.94 80 GLU A C 1
ATOM 639 O O . GLU A 1 80 ? 11.266 -3.23 -0.568 1 96.94 80 GLU A O 1
ATOM 644 N N . LEU A 1 81 ? 10.125 -3.336 -2.453 1 97.31 81 LEU A N 1
ATOM 645 C CA . LEU A 1 81 ? 8.984 -2.629 -1.884 1 97.31 81 LEU A CA 1
ATOM 646 C C . LEU A 1 81 ? 8.375 -3.42 -0.732 1 97.31 81 LEU A C 1
ATOM 648 O O . LEU A 1 81 ? 8.117 -2.867 0.34 1 97.31 81 LEU A O 1
ATOM 652 N N . LEU A 1 82 ? 8.164 -4.684 -0.89 1 97.31 82 LEU A N 1
ATOM 653 C CA . LEU A 1 82 ? 7.566 -5.539 0.135 1 97.31 82 LEU A CA 1
ATOM 654 C C . LEU A 1 82 ? 8.469 -5.613 1.364 1 97.31 82 LEU A C 1
ATOM 656 O O . LEU A 1 82 ? 7.98 -5.594 2.498 1 97.31 82 LEU A O 1
ATOM 660 N N . LYS A 1 83 ? 9.727 -5.656 1.108 1 96.44 83 LYS A N 1
ATOM 661 C CA . LYS A 1 83 ? 10.672 -5.688 2.219 1 96.44 83 LYS A CA 1
ATOM 662 C C . LYS A 1 83 ? 10.664 -4.367 2.984 1 96.44 83 LYS A C 1
ATOM 664 O O . LYS A 1 83 ? 10.812 -4.355 4.211 1 96.44 83 LYS A O 1
ATOM 669 N N . LEU A 1 84 ? 10.57 -3.324 2.225 1 96.25 84 LEU A N 1
ATOM 670 C CA . LEU A 1 84 ? 10.508 -2.012 2.861 1 96.25 84 LEU A CA 1
ATOM 671 C C . LEU A 1 84 ? 9.25 -1.875 3.707 1 96.25 84 LEU A C 1
ATOM 673 O O . LEU A 1 84 ? 9.289 -1.298 4.797 1 96.25 84 LEU A O 1
ATOM 677 N N . ILE A 1 85 ? 8.133 -2.414 3.242 1 96.31 85 ILE A N 1
ATOM 678 C CA . ILE A 1 85 ? 6.906 -2.414 4.023 1 96.31 85 ILE A CA 1
ATOM 679 C C . ILE A 1 85 ? 7.121 -3.178 5.328 1 96.31 85 ILE A C 1
ATOM 681 O O . ILE A 1 85 ? 6.707 -2.725 6.398 1 96.31 85 ILE A O 1
ATOM 685 N N . ASP A 1 86 ? 7.801 -4.32 5.246 1 95.06 86 ASP A N 1
ATOM 686 C CA . ASP A 1 86 ? 8.109 -5.094 6.445 1 95.06 86 ASP A CA 1
ATOM 687 C C . ASP A 1 86 ? 8.875 -4.246 7.461 1 95.06 86 ASP A C 1
ATOM 689 O O . ASP A 1 86 ? 8.539 -4.234 8.648 1 95.06 86 ASP A O 1
ATOM 693 N N . SER A 1 87 ? 9.859 -3.557 6.918 1 94.62 87 SER A N 1
ATOM 694 C CA . SER A 1 87 ? 10.727 -2.766 7.785 1 94.62 87 SER A CA 1
ATOM 695 C C . SER A 1 87 ? 9.969 -1.604 8.414 1 94.62 87 SER A C 1
ATOM 697 O O . SER A 1 87 ? 10.133 -1.316 9.602 1 94.62 87 SER A O 1
ATOM 699 N N . VAL A 1 88 ? 9.164 -0.955 7.648 1 93.5 88 VAL A N 1
ATOM 700 C CA . VAL A 1 88 ? 8.398 0.198 8.117 1 93.5 88 VAL A CA 1
ATOM 701 C C . VAL A 1 88 ? 7.422 -0.237 9.211 1 93.5 88 VAL A C 1
ATOM 703 O O . VAL A 1 88 ? 7.305 0.418 10.242 1 93.5 88 VAL A O 1
ATOM 706 N N . VAL A 1 89 ? 6.711 -1.312 8.984 1 92.94 89 VAL A N 1
ATOM 707 C CA . VAL A 1 89 ? 5.707 -1.79 9.93 1 92.94 89 VAL A CA 1
ATOM 708 C C . VAL A 1 89 ? 6.383 -2.223 11.227 1 92.94 89 VAL A C 1
ATOM 710 O O . VAL A 1 89 ? 5.848 -2.008 12.312 1 92.94 89 VAL A O 1
ATOM 713 N N . GLU A 1 90 ? 7.535 -2.799 11.094 1 89.94 90 GLU A N 1
ATOM 714 C CA . GLU A 1 90 ? 8.297 -3.207 12.273 1 89.94 90 GLU A CA 1
ATOM 715 C C . GLU A 1 90 ? 8.742 -1.997 13.094 1 89.94 90 GLU A C 1
ATOM 717 O O . GLU A 1 90 ? 8.727 -2.035 14.328 1 89.94 90 GLU A O 1
ATOM 722 N N . ASN A 1 91 ? 9.078 -0.932 12.359 1 89 91 ASN A N 1
ATOM 723 C CA . ASN A 1 91 ? 9.617 0.251 13.023 1 89 91 ASN A CA 1
ATOM 724 C C . ASN A 1 91 ? 8.508 1.161 13.539 1 89 91 ASN A C 1
ATOM 726 O O . ASN A 1 91 ? 8.75 2.023 14.383 1 89 91 ASN A O 1
ATOM 730 N N . THR A 1 92 ? 7.309 1.011 12.969 1 83.19 92 THR A N 1
ATOM 731 C CA . THR A 1 92 ? 6.211 1.896 13.352 1 83.19 92 THR A CA 1
ATOM 732 C C . THR A 1 92 ? 5.148 1.131 14.133 1 83.19 92 THR A C 1
ATOM 734 O O . THR A 1 92 ? 4.012 1.594 14.258 1 83.19 92 THR A O 1
ATOM 737 N N . GLU A 1 93 ? 5.445 -0.002 14.602 1 77.56 93 GLU A N 1
ATOM 738 C CA . GLU A 1 93 ? 4.492 -0.885 15.266 1 77.56 93 GLU A CA 1
ATOM 739 C C . GLU A 1 93 ? 3.824 -0.19 16.453 1 77.56 93 GLU A C 1
ATOM 741 O O . GLU A 1 93 ? 2.627 -0.369 16.688 1 77.56 93 GLU A O 1
ATOM 746 N N . ASP A 1 94 ? 4.629 0.594 17.047 1 75.5 94 ASP A N 1
ATOM 747 C CA . ASP A 1 94 ? 4.074 1.266 18.219 1 75.5 94 ASP A CA 1
ATOM 748 C C . ASP A 1 94 ? 3.051 2.324 17.812 1 75.5 94 ASP A C 1
ATOM 750 O O . ASP A 1 94 ? 2.041 2.508 18.5 1 75.5 94 ASP A O 1
ATOM 754 N N . ASP A 1 95 ? 3.303 2.945 16.734 1 73.31 95 ASP A N 1
ATOM 755 C CA . ASP A 1 95 ? 2.377 3.965 16.266 1 73.31 95 ASP A CA 1
ATOM 756 C C . ASP A 1 95 ? 1.078 3.338 15.758 1 73.31 95 ASP A C 1
ATOM 758 O O . ASP A 1 95 ? -0.013 3.799 16.094 1 73.31 95 ASP A O 1
ATOM 762 N N . ILE A 1 96 ? 1.172 2.324 15.078 1 68.5 96 ILE A N 1
ATOM 763 C CA . ILE A 1 96 ? 0.039 1.648 14.461 1 68.5 96 ILE A CA 1
ATOM 764 C C . ILE A 1 96 ? -0.851 1.034 15.539 1 68.5 96 ILE A C 1
ATOM 766 O O . ILE A 1 96 ? -2.08 1.097 15.445 1 68.5 96 ILE A O 1
ATOM 770 N N . GLN A 1 97 ? -0.242 0.442 16.453 1 67.88 97 GLN A N 1
ATOM 771 C CA . GLN A 1 97 ? -0.977 -0.232 17.516 1 67.88 97 GLN A CA 1
ATOM 772 C C . GLN A 1 97 ? -1.71 0.772 18.406 1 67.88 97 GLN A C 1
ATOM 774 O O . GLN A 1 97 ? -2.781 0.473 18.938 1 67.88 97 GLN A O 1
ATOM 779 N N . SER A 1 98 ? -1.11 1.845 18.5 1 62.62 98 SER A N 1
ATOM 780 C CA . SER A 1 98 ? -1.675 2.844 19.391 1 62.62 98 SER A CA 1
ATOM 781 C C . SER A 1 98 ? -2.801 3.621 18.719 1 62.62 98 SER A C 1
ATOM 783 O O . SER A 1 98 ? -3.623 4.242 19.391 1 62.62 98 SER A O 1
ATOM 785 N N . CYS A 1 99 ? -2.783 3.629 17.516 1 62.56 99 CYS A N 1
ATOM 786 C CA . CYS A 1 99 ? -3.791 4.441 16.844 1 62.56 99 CYS A CA 1
ATOM 787 C C . CYS A 1 99 ? -5.176 3.826 16.984 1 62.56 99 CYS A C 1
ATOM 789 O O . CYS A 1 99 ? -5.387 2.672 16.609 1 62.56 99 CYS A O 1
ATOM 791 N N . GLN A 1 100 ? -5.957 4.336 17.891 1 52.38 100 GLN A N 1
ATOM 792 C CA . GLN A 1 100 ? -7.363 4.129 18.234 1 52.38 100 GLN A CA 1
ATOM 793 C C . GLN A 1 100 ? -8.234 4.086 16.984 1 52.38 100 GLN A C 1
ATOM 795 O O . GLN A 1 100 ? -9.367 3.611 17.031 1 52.38 100 GLN A O 1
ATOM 800 N N . TYR A 1 101 ? -7.879 4.863 16.094 1 52 101 TYR A N 1
ATOM 801 C CA . TYR A 1 101 ? -8.781 4.984 14.953 1 52 101 TYR A CA 1
ATOM 802 C C . TYR A 1 101 ? -8.805 3.693 14.141 1 52 101 TYR A C 1
ATOM 804 O O . TYR A 1 101 ? -9.32 3.67 13.023 1 52 101 TYR A O 1
ATOM 812 N N . HIS A 1 102 ? -8.281 2.744 14.727 1 46.59 102 HIS A N 1
ATOM 813 C CA . HIS A 1 102 ? -8 1.392 14.258 1 46.59 102 HIS A CA 1
ATOM 814 C C . HIS A 1 102 ? -9.258 0.731 13.703 1 46.59 102 HIS A C 1
ATOM 816 O O . HIS A 1 102 ? -9.367 -0.497 13.695 1 46.59 102 HIS A O 1
ATOM 822 N N . THR A 1 103 ? -10.422 1.4 13.852 1 41.69 103 THR A N 1
ATOM 823 C CA . THR A 1 103 ? -11.461 0.417 13.578 1 41.69 103 THR A CA 1
ATOM 824 C C . THR A 1 103 ? -11.391 -0.06 12.133 1 41.69 103 THR A C 1
ATOM 826 O O . THR A 1 103 ? -11.578 0.727 11.203 1 41.69 103 THR A O 1
ATOM 829 N N . ILE A 1 104 ? -10.453 -0.795 11.844 1 35.81 104 ILE A N 1
ATOM 830 C CA . ILE A 1 104 ? -10.852 -1.485 10.617 1 35.81 104 ILE A CA 1
ATOM 831 C C . ILE A 1 104 ? -12.219 -2.133 10.82 1 35.81 104 ILE A C 1
ATOM 833 O O . ILE A 1 104 ? -12.453 -2.811 11.82 1 35.81 104 ILE A O 1
ATOM 837 N N . MET B 1 1 ? 3.291 -14.062 11.492 1 45.44 1 MET B N 1
ATOM 838 C CA . MET B 1 1 ? 1.832 -13.992 11.461 1 45.44 1 MET B CA 1
ATOM 839 C C . MET B 1 1 ? 1.34 -12.648 11.992 1 45.44 1 MET B C 1
ATOM 841 O O . MET B 1 1 ? 0.475 -12.016 11.391 1 45.44 1 MET B O 1
ATOM 845 N N . HIS B 1 2 ? 1.779 -12.117 13.234 1 57.12 2 HIS B N 1
ATOM 846 C CA . HIS B 1 2 ? 1.407 -10.883 13.906 1 57.12 2 HIS B CA 1
ATOM 847 C C . HIS B 1 2 ? 1.646 -9.672 13.008 1 57.12 2 HIS B C 1
ATOM 849 O O . HIS B 1 2 ? 0.866 -8.719 13.031 1 57.12 2 HIS B O 1
ATOM 855 N N . ASP B 1 3 ? 2.088 -10 11.961 1 84.62 3 ASP B N 1
ATOM 856 C CA . ASP B 1 3 ? 2.711 -8.969 11.141 1 84.62 3 ASP B CA 1
ATOM 857 C C . ASP B 1 3 ? 1.808 -8.578 9.969 1 84.62 3 ASP B C 1
ATOM 859 O O . ASP B 1 3 ? 1.708 -7.402 9.617 1 84.62 3 ASP B O 1
ATOM 863 N N . ILE B 1 4 ? 0.769 -9.484 9.812 1 90.75 4 ILE B N 1
ATOM 864 C CA . ILE B 1 4 ? -0.047 -9.219 8.633 1 90.75 4 ILE B CA 1
ATOM 865 C C . ILE B 1 4 ? -1.095 -8.156 8.961 1 90.75 4 ILE B C 1
ATOM 867 O O . ILE B 1 4 ? -1.406 -7.301 8.125 1 90.75 4 ILE B O 1
ATOM 871 N N . GLU B 1 5 ? -1.581 -8.203 10.195 1 90 5 GLU B N 1
ATOM 872 C CA . GLU B 1 5 ? -2.566 -7.223 10.633 1 90 5 GLU B CA 1
ATOM 873 C C . GLU B 1 5 ? -1.969 -5.82 10.664 1 90 5 GLU B C 1
ATOM 875 O O . GLU B 1 5 ? -2.623 -4.852 10.266 1 90 5 GLU B O 1
ATOM 880 N N . LEU B 1 6 ? -0.824 -5.773 11.117 1 91.56 6 LEU B N 1
ATOM 881 C CA . LEU B 1 6 ? -0.139 -4.488 11.164 1 91.56 6 LEU B CA 1
ATOM 882 C C . LEU B 1 6 ? 0.135 -3.969 9.75 1 91.56 6 LEU B C 1
ATOM 884 O O . LEU B 1 6 ? -0.016 -2.773 9.484 1 91.56 6 LEU B O 1
ATOM 888 N N . LYS B 1 7 ? 0.468 -4.91 8.922 1 94.75 7 LYS B N 1
ATOM 889 C CA . LYS B 1 7 ? 0.689 -4.535 7.531 1 94.75 7 LYS B CA 1
ATOM 890 C C . LYS B 1 7 ? -0.598 -4.027 6.887 1 94.75 7 LYS B C 1
ATOM 892 O O . LYS B 1 7 ? -0.583 -3.037 6.152 1 94.75 7 LYS B O 1
ATOM 897 N N . ALA B 1 8 ? -1.649 -4.738 7.172 1 93.38 8 ALA B N 1
ATOM 898 C CA . ALA B 1 8 ? -2.945 -4.344 6.625 1 93.38 8 ALA B CA 1
ATOM 899 C C . ALA B 1 8 ? -3.34 -2.947 7.098 1 93.38 8 ALA B C 1
ATOM 901 O O . ALA B 1 8 ? -3.871 -2.148 6.324 1 93.38 8 ALA B O 1
ATOM 902 N N . HIS B 1 9 ? -3.055 -2.705 8.305 1 91.5 9 HIS B N 1
ATOM 903 C CA . HIS B 1 9 ? -3.344 -1.39 8.859 1 91.5 9 HIS B CA 1
ATOM 904 C C . HIS B 1 9 ? -2.512 -0.307 8.188 1 91.5 9 HIS B C 1
ATOM 906 O O . HIS B 1 9 ? -3.029 0.76 7.848 1 91.5 9 HIS B O 1
ATOM 912 N N . PHE B 1 10 ? -1.302 -0.573 8.039 1 94.06 10 PHE B N 1
ATOM 913 C CA . PHE B 1 10 ? -0.397 0.358 7.375 1 94.06 10 PHE B CA 1
ATOM 914 C C . PHE B 1 10 ? -0.852 0.627 5.945 1 94.06 10 PHE B C 1
ATOM 916 O O . PHE B 1 10 ? -0.937 1.781 5.523 1 94.06 10 PHE B O 1
ATOM 923 N N . ILE B 1 11 ? -1.192 -0.413 5.254 1 95.88 11 ILE B N 1
ATOM 924 C CA . ILE B 1 11 ? -1.623 -0.309 3.863 1 95.88 11 ILE B CA 1
ATOM 925 C C . ILE B 1 11 ? -2.947 0.446 3.789 1 95.88 11 ILE B C 1
ATOM 927 O O . ILE B 1 11 ? -3.193 1.189 2.836 1 95.88 11 ILE B O 1
ATOM 931 N N . HIS B 1 12 ? -3.725 0.267 4.773 1 94.25 12 HIS B N 1
ATOM 932 C CA . HIS B 1 12 ? -4.98 1.004 4.84 1 94.25 12 HIS B CA 1
ATOM 933 C C . HIS B 1 12 ? -4.75 2.502 4.672 1 94.25 12 HIS B C 1
ATOM 935 O O . HIS B 1 12 ? -5.508 3.176 3.969 1 94.25 12 HIS B O 1
ATOM 941 N N . GLY B 1 13 ? -3.779 2.973 5.23 1 95.5 13 GLY B N 1
ATOM 942 C CA . GLY B 1 13 ? -3.445 4.383 5.125 1 95.5 13 GLY B CA 1
ATOM 943 C C . GLY B 1 13 ? -3.139 4.816 3.701 1 95.5 13 GLY B C 1
ATOM 944 O O . GLY B 1 13 ? -3.293 5.992 3.359 1 95.5 13 GLY B O 1
ATOM 945 N N . LEU B 1 14 ? -2.754 3.908 2.91 1 96.88 14 LEU B N 1
ATOM 946 C CA . LEU B 1 14 ? -2.357 4.203 1.538 1 96.88 14 LEU B CA 1
ATOM 947 C C . LEU B 1 14 ? -3.5 3.92 0.569 1 96.88 14 LEU B C 1
ATOM 949 O O . LEU B 1 14 ? -3.391 4.203 -0.626 1 96.88 14 LEU B O 1
ATOM 953 N N . SER B 1 15 ? -4.621 3.426 0.994 1 96.12 15 SER B N 1
ATOM 954 C CA . SER B 1 15 ? -5.648 2.857 0.127 1 96.12 15 SER B CA 1
ATOM 955 C C . SER B 1 15 ? -6.754 3.869 -0.156 1 96.12 15 SER B C 1
ATOM 957 O O . SER B 1 15 ? -7.926 3.502 -0.275 1 96.12 15 SER B O 1
ATOM 959 N N . ASN B 1 16 ? -6.523 5.105 -0.173 1 96 16 ASN B N 1
ATOM 960 C CA . ASN B 1 16 ? -7.465 6.188 -0.438 1 96 16 ASN B CA 1
ATOM 961 C C . ASN B 1 16 ? -6.848 7.262 -1.326 1 96 16 ASN B C 1
ATOM 963 O O . ASN B 1 16 ? -5.738 7.727 -1.063 1 96 16 ASN B O 1
ATOM 967 N N . LYS B 1 17 ? -7.551 7.66 -2.371 1 95.94 17 LYS B N 1
ATOM 968 C CA . LYS B 1 17 ? -7.008 8.602 -3.346 1 95.94 17 LYS B CA 1
ATOM 969 C C . LYS B 1 17 ? -6.688 9.945 -2.693 1 95.94 17 LYS B C 1
ATOM 971 O O . LYS B 1 17 ? -5.684 10.578 -3.023 1 95.94 17 LYS B O 1
ATOM 976 N N . VAL B 1 18 ? -7.508 10.344 -1.84 1 96.19 18 VAL B N 1
ATOM 977 C CA . VAL B 1 18 ? -7.301 11.625 -1.172 1 96.19 18 VAL B CA 1
ATOM 978 C C . VAL B 1 18 ? -6.062 11.547 -0.281 1 96.19 18 VAL B C 1
ATOM 980 O O . VAL B 1 18 ? -5.242 12.469 -0.269 1 96.19 18 VAL B O 1
ATOM 983 N N . ARG B 1 19 ? -5.926 10.453 0.42 1 97.38 19 ARG B N 1
ATOM 984 C CA . ARG B 1 19 ? -4.754 10.266 1.27 1 97.38 19 ARG B CA 1
ATOM 985 C C . ARG B 1 19 ? -3.477 10.211 0.437 1 97.38 19 ARG B C 1
ATOM 987 O O . ARG B 1 19 ? -2.439 10.742 0.844 1 97.38 19 ARG B O 1
ATOM 994 N N . LEU B 1 20 ? -3.592 9.594 -0.702 1 97.25 20 LEU B N 1
ATOM 995 C CA . LEU B 1 20 ? -2.441 9.555 -1.6 1 97.25 20 LEU B CA 1
ATOM 996 C C . LEU B 1 20 ? -2.08 10.953 -2.084 1 97.25 20 LEU B C 1
ATOM 998 O O . LEU B 1 20 ? -0.9 11.289 -2.193 1 97.25 20 LEU B O 1
ATOM 1002 N N . MET B 1 21 ? -3.066 11.719 -2.359 1 96.31 21 MET B N 1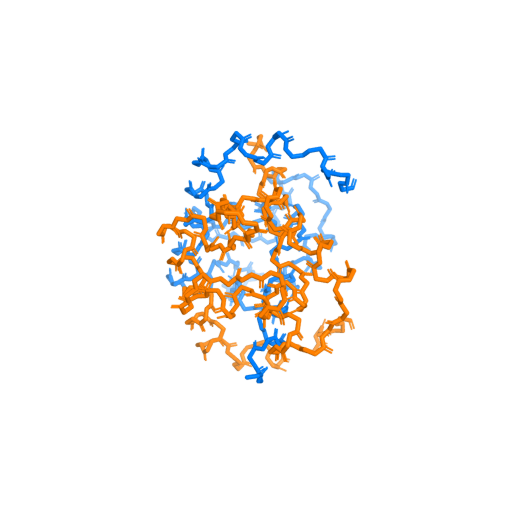
A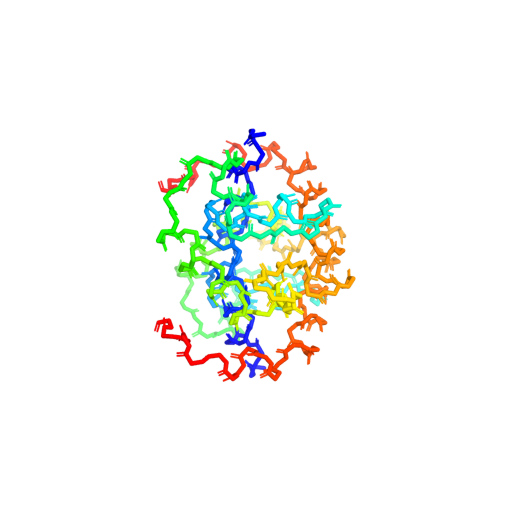TOM 1003 C CA . MET B 1 21 ? -2.844 13.094 -2.793 1 96.31 21 MET B CA 1
ATOM 1004 C C . MET B 1 21 ? -2.182 13.906 -1.69 1 96.31 21 MET B C 1
ATOM 1006 O O . MET B 1 21 ? -1.251 14.672 -1.951 1 96.31 21 MET B O 1
ATOM 1010 N N . ILE B 1 22 ? -2.674 13.727 -0.507 1 97.81 22 ILE B N 1
ATOM 1011 C CA . ILE B 1 22 ? -2.109 14.438 0.635 1 97.81 22 ILE B CA 1
ATOM 1012 C C . ILE B 1 22 ? -0.636 14.07 0.795 1 97.81 22 ILE B C 1
ATOM 1014 O O . ILE B 1 22 ? 0.21 14.945 0.99 1 97.81 22 ILE B O 1
ATOM 1018 N N . LEU B 1 23 ? -0.359 12.836 0.685 1 98 23 LEU B N 1
ATOM 1019 C CA . LEU B 1 23 ? 1.016 12.367 0.832 1 98 23 LEU B CA 1
ATOM 1020 C C . LEU B 1 23 ? 1.905 12.945 -0.265 1 98 23 LEU B C 1
ATOM 1022 O O . LEU B 1 23 ? 3.072 13.258 -0.023 1 98 23 LEU B O 1
ATOM 1026 N N . GLU B 1 24 ? 1.352 13.047 -1.451 1 96.81 24 GLU B N 1
ATOM 1027 C CA . GLU B 1 24 ? 2.1 13.656 -2.545 1 96.81 24 GLU B CA 1
ATOM 1028 C C . GLU B 1 24 ? 2.492 15.094 -2.213 1 96.81 24 GLU B C 1
ATOM 1030 O O . GLU B 1 24 ? 3.623 15.508 -2.469 1 96.81 24 GLU B O 1
ATOM 1035 N N . LEU B 1 25 ? 1.607 15.812 -1.676 1 97.19 25 LEU B N 1
ATOM 1036 C CA . LEU B 1 25 ? 1.874 17.203 -1.289 1 97.19 25 LEU B CA 1
ATOM 1037 C C . LEU B 1 25 ? 2.947 17.266 -0.207 1 97.19 25 LEU B C 1
ATOM 1039 O O . LEU B 1 25 ? 3.834 18.109 -0.255 1 97.19 25 LEU B O 1
ATOM 1043 N N . LEU B 1 26 ? 2.965 16.328 0.686 1 98.19 26 LEU B N 1
ATOM 1044 C CA . LEU B 1 26 ? 3.834 16.344 1.856 1 98.19 26 LEU B CA 1
ATOM 1045 C C . LEU B 1 26 ? 5.223 15.82 1.514 1 98.19 26 LEU B C 1
ATOM 1047 O O . LEU B 1 26 ? 6.168 16 2.283 1 98.19 26 LEU B O 1
ATOM 1051 N N . LYS B 1 27 ? 5.324 15.156 0.395 1 96.81 27 LYS B N 1
ATOM 1052 C CA . LYS B 1 27 ? 6.637 14.695 -0.044 1 96.81 27 LYS B CA 1
ATOM 1053 C C . LYS B 1 27 ? 7.594 15.867 -0.234 1 96.81 27 LYS B C 1
ATOM 1055 O O . LYS B 1 27 ? 8.805 15.734 -0.032 1 96.81 27 LYS B O 1
ATOM 1060 N N . SER B 1 28 ? 7.043 16.922 -0.578 1 95.06 28 SER B N 1
ATOM 1061 C CA . SER B 1 28 ? 7.859 18.078 -0.936 1 95.06 28 SER B CA 1
ATOM 1062 C C . SER B 1 28 ? 8.195 18.922 0.292 1 95.06 28 SER B C 1
ATOM 1064 O O . SER B 1 28 ? 9.305 19.453 0.406 1 95.06 28 SER B O 1
ATOM 1066 N N . LYS B 1 29 ? 7.262 19.109 1.182 1 96.81 29 LYS B N 1
ATOM 1067 C CA . LYS B 1 29 ? 7.441 19.922 2.383 1 96.81 29 LYS B CA 1
ATOM 1068 C C . LYS B 1 29 ? 6.32 19.672 3.389 1 96.81 29 LYS B C 1
ATOM 1070 O O . LYS B 1 29 ? 5.27 19.141 3.031 1 96.81 29 LYS B O 1
ATOM 1075 N N . GLU B 1 30 ? 6.582 20.047 4.617 1 98.25 30 GLU B N 1
ATOM 1076 C CA . GLU B 1 30 ? 5.508 20.016 5.609 1 98.25 30 GLU B CA 1
ATOM 1077 C C . GLU B 1 30 ? 4.453 21.078 5.305 1 98.25 30 GLU B C 1
ATOM 1079 O O . GLU B 1 30 ? 4.758 22.109 4.703 1 98.25 30 GLU B O 1
ATOM 1084 N N . MET B 1 31 ? 3.232 20.844 5.711 1 98.44 31 MET B N 1
ATOM 1085 C CA . MET B 1 31 ? 2.133 21.766 5.426 1 98.44 31 MET B CA 1
ATOM 1086 C C . MET B 1 31 ? 1.107 21.75 6.555 1 98.44 31 MET B C 1
ATOM 1088 O O . MET B 1 31 ? 0.958 20.75 7.254 1 98.44 31 MET B O 1
ATOM 1092 N N . THR B 1 32 ? 0.432 22.891 6.738 1 98.31 32 THR B N 1
ATOM 1093 C CA . THR B 1 32 ? -0.702 22.953 7.652 1 98.31 32 THR B CA 1
ATOM 1094 C C . THR B 1 32 ? -1.965 22.422 6.992 1 98.31 32 THR B C 1
ATOM 1096 O O . THR B 1 32 ? -2.01 22.25 5.77 1 98.31 32 THR B O 1
ATOM 1099 N N . VAL B 1 33 ? -3.002 22.141 7.84 1 97.62 33 VAL B N 1
ATOM 1100 C CA . VAL B 1 33 ? -4.293 21.703 7.32 1 97.62 33 VAL B CA 1
ATOM 1101 C C . VAL B 1 33 ? -4.809 22.703 6.289 1 97.62 33 VAL B C 1
ATOM 1103 O O . VAL B 1 33 ? -5.25 22.312 5.207 1 97.62 33 VAL B O 1
ATOM 1106 N N . ASN B 1 34 ? -4.633 23.938 6.59 1 97.44 34 ASN B N 1
ATOM 1107 C CA . ASN B 1 34 ? -5.133 24.984 5.715 1 97.44 34 ASN B CA 1
ATOM 1108 C C . ASN B 1 34 ? -4.414 24.984 4.367 1 97.44 34 ASN B C 1
ATOM 1110 O O . ASN B 1 34 ? -5.043 25.172 3.324 1 97.44 34 ASN B O 1
ATOM 1114 N N . GLU B 1 35 ? -3.121 24.844 4.363 1 98 35 GLU B N 1
ATOM 1115 C CA . GLU B 1 35 ? -2.35 24.781 3.125 1 98 35 GLU B CA 1
ATOM 1116 C C . GLU B 1 35 ? -2.768 23.594 2.275 1 98 35 GLU B C 1
ATOM 1118 O O . GLU B 1 35 ? -2.889 23.703 1.054 1 98 35 GLU B O 1
ATOM 1123 N N . ILE B 1 36 ? -3.02 22.469 2.908 1 98.12 36 ILE B N 1
ATOM 1124 C CA . ILE B 1 36 ? -3.428 21.266 2.201 1 98.12 36 ILE B CA 1
ATOM 1125 C C . ILE B 1 36 ? -4.812 21.469 1.592 1 98.12 36 ILE B C 1
ATOM 1127 O O . ILE B 1 36 ? -5.051 21.109 0.438 1 98.12 36 ILE B O 1
ATOM 1131 N N . VAL B 1 37 ? -5.715 22.047 2.359 1 98.06 37 VAL B N 1
ATOM 1132 C CA . VAL B 1 37 ? -7.062 22.344 1.885 1 98.06 37 VAL B CA 1
ATOM 1133 C C . VAL B 1 37 ? -7 23.234 0.654 1 98.06 37 VAL B C 1
ATOM 1135 O O . VAL B 1 37 ? -7.645 22.953 -0.361 1 98.06 37 VAL B O 1
ATOM 1138 N N . LYS B 1 38 ? -6.164 24.234 0.661 1 97.69 38 LYS B N 1
ATOM 1139 C CA . LYS B 1 38 ? -6.023 25.203 -0.429 1 97.69 38 LYS B CA 1
ATOM 1140 C C . LYS B 1 38 ? -5.48 24.531 -1.688 1 97.69 38 LYS B C 1
ATOM 1142 O O . LYS B 1 38 ? -5.953 24.797 -2.795 1 97.69 38 LYS B O 1
ATOM 1147 N N . GLN B 1 39 ? -4.566 23.656 -1.529 1 96.25 39 GLN B N 1
ATOM 1148 C CA . GLN B 1 39 ? -3.912 23.016 -2.672 1 96.25 39 GLN B CA 1
ATOM 1149 C C . GLN B 1 39 ? -4.762 21.875 -3.23 1 96.25 39 GLN B C 1
ATOM 1151 O O . GLN B 1 39 ? -4.75 21.625 -4.438 1 96.25 39 GLN B O 1
ATOM 1156 N N . SER B 1 40 ? -5.445 21.156 -2.342 1 95.19 40 SER B N 1
ATOM 1157 C CA . SER B 1 40 ? -6.203 19.984 -2.764 1 95.19 40 SER B CA 1
ATOM 1158 C C . SER B 1 40 ? -7.621 20.359 -3.184 1 95.19 40 SER B C 1
ATOM 1160 O O . SER B 1 40 ? -8.289 19.609 -3.895 1 95.19 40 SER B O 1
ATOM 1162 N N . GLN B 1 41 ? -8.141 21.422 -2.646 1 96 41 GLN B N 1
ATOM 1163 C CA . GLN B 1 41 ? -9.5 21.891 -2.873 1 96 41 GLN B CA 1
ATOM 1164 C C . GLN B 1 41 ? -10.523 20.922 -2.293 1 96 41 GLN B C 1
ATOM 1166 O O . GLN B 1 41 ? -11.586 20.703 -2.881 1 96 41 GLN B O 1
ATOM 1171 N N . ILE B 1 42 ? -10.141 20.234 -1.308 1 96.38 42 ILE B N 1
ATOM 1172 C CA . ILE B 1 42 ? -10.984 19.344 -0.52 1 96.38 42 ILE B CA 1
ATOM 1173 C C . ILE B 1 42 ? -11.344 20.016 0.807 1 96.38 42 ILE B C 1
ATOM 1175 O O . ILE B 1 42 ? -10.594 20.859 1.301 1 96.38 42 ILE B O 1
ATOM 1179 N N . SER B 1 43 ? -12.445 19.656 1.366 1 97.75 43 SER B N 1
ATOM 1180 C CA . SER B 1 43 ? -12.938 20.312 2.576 1 97.75 43 SER B CA 1
ATOM 1181 C C . SER B 1 43 ? -12 20.062 3.754 1 97.75 43 SER B C 1
ATOM 1183 O O . SER B 1 43 ? -11.367 19 3.842 1 97.75 43 SER B O 1
ATOM 1185 N N . GLN B 1 44 ? -12 21 4.633 1 97.38 44 GLN B N 1
ATOM 1186 C CA . GLN B 1 44 ? -11.172 20.922 5.828 1 97.38 44 GLN B CA 1
ATOM 1187 C C . GLN B 1 44 ? -11.555 19.703 6.68 1 97.38 44 GLN B C 1
ATOM 1189 O O . GLN B 1 44 ? -10.688 19.047 7.25 1 97.38 44 GLN B O 1
ATOM 1194 N N . SER B 1 45 ? -12.789 19.5 6.793 1 97.69 45 SER B N 1
ATOM 1195 C CA . SER B 1 45 ? -13.242 18.359 7.582 1 97.69 45 SER B CA 1
ATOM 1196 C C . SER B 1 45 ? -12.688 17.047 7.035 1 97.69 45 SER B C 1
ATOM 1198 O O . SER B 1 45 ? -12.203 16.219 7.797 1 97.69 45 SER B O 1
ATOM 1200 N N . SER B 1 46 ? -12.766 16.844 5.754 1 97.31 46 SER B N 1
ATOM 1201 C CA . SER B 1 46 ? -12.242 15.633 5.105 1 97.31 46 SER B CA 1
ATOM 1202 C C . SER B 1 46 ? -10.734 15.531 5.27 1 97.31 46 SER B C 1
ATOM 1204 O O . SER B 1 46 ? -10.219 14.477 5.645 1 97.31 46 SER B O 1
ATOM 1206 N N . ILE B 1 47 ? -10.078 16.609 5.023 1 98 47 ILE B N 1
ATOM 1207 C CA . ILE B 1 47 ? -8.625 16.625 5.129 1 98 47 ILE B CA 1
ATOM 1208 C C . ILE B 1 47 ? -8.203 16.281 6.555 1 98 47 ILE B C 1
ATOM 1210 O O . ILE B 1 47 ? -7.277 15.5 6.766 1 98 47 ILE B O 1
ATOM 1214 N N . SER B 1 48 ? -8.898 16.812 7.496 1 96.81 48 SER B N 1
ATOM 1215 C CA . SER B 1 48 ? -8.586 16.547 8.891 1 96.81 48 SER B CA 1
ATOM 1216 C C . SER B 1 48 ? -8.773 15.07 9.227 1 96.81 48 SER B C 1
ATOM 1218 O O . SER B 1 48 ? -7.938 14.469 9.906 1 96.81 48 SER B O 1
ATOM 1220 N N . GLN B 1 49 ? -9.805 14.508 8.734 1 96.69 49 GLN B N 1
ATOM 1221 C CA . GLN B 1 49 ? -10.078 13.094 8.961 1 96.69 49 GLN B CA 1
ATOM 1222 C C . GLN B 1 49 ? -9 12.219 8.336 1 96.69 49 GLN B C 1
ATOM 1224 O O . GLN B 1 49 ? -8.508 11.273 8.961 1 96.69 49 GLN B O 1
ATOM 1229 N N . HIS B 1 50 ? -8.625 12.516 7.145 1 97.75 50 HIS B N 1
ATOM 1230 C CA . HIS B 1 50 ? -7.613 11.727 6.445 1 97.75 50 HIS B CA 1
ATOM 1231 C C . HIS B 1 50 ? -6.246 11.891 7.102 1 97.75 50 HIS B C 1
ATOM 1233 O O . HIS B 1 50 ? -5.477 10.93 7.188 1 97.75 50 HIS B O 1
ATOM 1239 N N . LEU B 1 51 ? -5.965 13.102 7.57 1 97.44 51 LEU B N 1
ATOM 1240 C CA . LEU B 1 51 ? -4.703 13.328 8.266 1 97.44 51 LEU B CA 1
ATOM 1241 C C . LEU B 1 51 ? -4.648 12.531 9.562 1 97.44 51 LEU B C 1
ATOM 1243 O O . LEU B 1 51 ? -3.596 11.992 9.922 1 97.44 51 LEU B O 1
ATOM 1247 N N . SER B 1 52 ? -5.781 12.508 10.227 1 95.5 52 SER B N 1
ATOM 1248 C CA . SER B 1 52 ? -5.859 11.695 11.43 1 95.5 52 SER B CA 1
ATOM 1249 C C . SER B 1 52 ? -5.617 10.219 11.117 1 95.5 52 SER B C 1
ATOM 1251 O O . SER B 1 52 ? -4.879 9.539 11.828 1 95.5 52 SER B O 1
ATOM 1253 N N . CYS B 1 53 ? -6.18 9.711 10.102 1 95.19 53 CYS B N 1
ATOM 1254 C CA . CYS B 1 53 ? -5.969 8.336 9.664 1 95.19 53 CYS B CA 1
ATOM 1255 C C . CYS B 1 53 ? -4.508 8.094 9.305 1 95.19 53 CYS B C 1
ATOM 1257 O O . CYS B 1 53 ? -3.91 7.109 9.734 1 95.19 53 CYS B O 1
ATOM 1259 N N . LEU B 1 54 ? -3.91 9 8.508 1 96.81 54 LEU B N 1
ATOM 1260 C CA . LEU B 1 54 ? -2.52 8.883 8.078 1 96.81 54 LEU B CA 1
ATOM 1261 C C . LEU B 1 54 ? -1.579 8.852 9.281 1 96.81 54 LEU B C 1
ATOM 1263 O O . LEU B 1 54 ? -0.61 8.094 9.297 1 96.81 54 LEU B O 1
ATOM 1267 N N . LYS B 1 55 ? -1.921 9.688 10.266 1 94.94 55 LYS B N 1
ATOM 1268 C CA . LYS B 1 55 ? -1.127 9.703 11.492 1 94.94 55 LYS B CA 1
ATOM 1269 C C . LYS B 1 55 ? -1.26 8.391 12.25 1 94.94 55 LYS B C 1
ATOM 1271 O O . LYS B 1 55 ? -0.26 7.812 12.68 1 94.94 55 LYS B O 1
ATOM 1276 N N . GLY B 1 56 ? -2.445 7.918 12.328 1 93.06 56 GLY B N 1
ATOM 1277 C CA . GLY B 1 56 ? -2.715 6.668 13.016 1 93.06 56 GLY B CA 1
ATOM 1278 C C . GLY B 1 56 ? -2.062 5.469 12.352 1 93.06 56 GLY B C 1
ATOM 1279 O O . GLY B 1 56 ? -1.698 4.504 13.031 1 93.06 56 GLY B O 1
ATOM 1280 N N . CYS B 1 57 ? -1.852 5.555 11.086 1 93.5 57 CYS B N 1
ATOM 1281 C CA . CYS B 1 57 ? -1.241 4.469 10.328 1 93.5 57 CYS B CA 1
ATOM 1282 C C . CYS B 1 57 ? 0.277 4.605 10.305 1 93.5 57 CYS B C 1
ATOM 1284 O O . CYS B 1 57 ? 0.97 3.773 9.719 1 93.5 57 CYS B O 1
ATOM 1286 N N . GLY B 1 58 ? 0.75 5.695 10.828 1 93.44 58 GLY B N 1
ATOM 1287 C CA . GLY B 1 58 ? 2.188 5.883 10.945 1 93.44 58 GLY B CA 1
ATOM 1288 C C . GLY B 1 58 ? 2.816 6.465 9.695 1 93.44 58 GLY B C 1
ATOM 1289 O O . GLY B 1 58 ? 4.012 6.289 9.453 1 93.44 58 GLY B O 1
ATOM 1290 N N . LEU B 1 59 ? 2.07 7.156 8.906 1 96.62 59 LEU B N 1
ATOM 1291 C CA . LEU B 1 59 ? 2.57 7.656 7.633 1 96.62 59 LEU B CA 1
ATOM 1292 C C . LEU B 1 59 ? 3.018 9.109 7.758 1 96.62 59 LEU B C 1
ATOM 1294 O O . LEU B 1 59 ? 3.922 9.547 7.047 1 96.62 59 LEU B O 1
ATOM 1298 N N . VAL B 1 60 ? 2.34 9.828 8.68 1 97.31 60 VAL B N 1
ATOM 1299 C CA . VAL B 1 60 ? 2.705 11.227 8.883 1 97.31 60 VAL B CA 1
ATOM 1300 C C . VAL B 1 60 ? 2.832 11.516 10.375 1 97.31 60 VAL B C 1
ATOM 1302 O O . VAL B 1 60 ? 2.34 10.75 11.203 1 97.31 60 VAL B O 1
ATOM 1305 N N . ASN B 1 61 ? 3.539 12.484 10.672 1 96.25 61 ASN B N 1
ATOM 1306 C CA . ASN B 1 61 ? 3.572 13.07 12.008 1 96.25 61 ASN B CA 1
ATOM 1307 C C . ASN B 1 61 ? 3.227 14.555 11.977 1 96.25 61 ASN B C 1
ATOM 1309 O O . ASN B 1 61 ? 3.104 15.141 10.906 1 96.25 61 ASN B O 1
ATOM 1313 N N . SER B 1 62 ? 2.91 15.078 13.133 1 96.94 62 SER B N 1
ATOM 1314 C CA . SER B 1 62 ? 2.576 16.484 13.219 1 96.94 62 SER B CA 1
ATOM 1315 C C . SER B 1 62 ? 3.412 17.188 14.289 1 96.94 62 SER B C 1
ATOM 1317 O O . SER B 1 62 ? 3.865 16.562 15.242 1 96.94 62 SER B O 1
ATOM 1319 N N . ARG B 1 63 ? 3.74 18.422 14.055 1 96.44 63 ARG B N 1
ATOM 1320 C CA . ARG B 1 63 ? 4.398 19.266 15.039 1 96.44 63 ARG B CA 1
ATOM 1321 C C . ARG B 1 63 ? 3.666 20.594 15.195 1 96.44 63 ARG B C 1
ATOM 1323 O O . ARG B 1 63 ? 3.09 21.109 14.234 1 96.44 63 ARG B O 1
ATOM 1330 N N . GLN B 1 64 ? 3.74 21.078 16.375 1 96.31 64 GLN B N 1
ATOM 1331 C CA . GLN B 1 64 ? 3.074 22.344 16.672 1 96.31 64 GLN B CA 1
ATOM 1332 C C . GLN B 1 64 ? 4.07 23.5 16.672 1 96.31 64 GLN B C 1
ATOM 1334 O O . GLN B 1 64 ? 5.168 23.375 17.219 1 96.31 64 GLN B O 1
ATOM 1339 N N . GLU B 1 65 ? 3.76 24.516 15.984 1 95.69 65 GLU B N 1
ATOM 1340 C CA . GLU B 1 65 ? 4.488 25.781 16.016 1 95.69 65 GLU B CA 1
ATOM 1341 C C . GLU B 1 65 ? 3.541 26.953 16.25 1 95.69 65 GLU B C 1
ATOM 1343 O O . GLU B 1 65 ? 2.912 27.438 15.305 1 95.69 65 GLU B O 1
ATOM 1348 N N . GLY B 1 66 ? 3.619 27.484 17.453 1 96.19 66 GLY B N 1
ATOM 1349 C CA . GLY B 1 66 ? 2.635 28.5 17.797 1 96.19 66 GLY B CA 1
ATOM 1350 C C . GLY B 1 66 ? 1.205 28.016 17.688 1 96.19 66 GLY B C 1
ATOM 1351 O O . GLY B 1 66 ? 0.839 27.016 18.297 1 96.19 66 GLY B O 1
ATOM 1352 N N . LYS B 1 67 ? 0.437 28.641 16.844 1 94.38 67 LYS B N 1
ATOM 1353 C CA . LYS B 1 67 ? -0.967 28.266 16.688 1 94.38 67 LYS B CA 1
ATOM 1354 C C . LYS B 1 67 ? -1.148 27.312 15.508 1 94.38 67 LYS B C 1
ATOM 1356 O O . LYS B 1 67 ? -2.262 26.859 15.242 1 94.38 67 LYS B O 1
ATOM 1361 N N . TYR B 1 68 ? -0.056 26.984 14.859 1 95.62 68 TYR B N 1
ATOM 1362 C CA . TYR B 1 68 ? -0.15 26.188 13.641 1 95.62 68 TYR B CA 1
ATOM 1363 C C . TYR B 1 68 ? 0.325 24.766 13.891 1 95.62 68 TYR B C 1
ATOM 1365 O O . TYR B 1 68 ? 1.28 24.547 14.641 1 95.62 68 TYR B O 1
ATOM 1373 N N . VAL B 1 69 ? -0.421 23.828 13.289 1 97 69 VAL B N 1
ATOM 1374 C CA . VAL B 1 69 ? 0 22.422 13.281 1 97 69 VAL B CA 1
ATOM 1375 C C . VAL B 1 69 ? 0.496 22.047 11.891 1 97 69 VAL B C 1
ATOM 1377 O O . VAL B 1 69 ? -0.237 22.172 10.906 1 97 69 VAL B O 1
ATOM 1380 N N . TYR B 1 70 ? 1.782 21.562 11.797 1 98.44 70 TYR B N 1
ATOM 1381 C CA . TYR B 1 70 ? 2.383 21.156 10.531 1 98.44 70 TYR B CA 1
ATOM 1382 C C . TYR B 1 70 ? 2.467 19.641 10.43 1 98.44 70 TYR B C 1
ATOM 1384 O O . TYR B 1 70 ? 2.895 18.969 11.375 1 98.44 70 TYR B O 1
ATOM 1392 N N . TYR B 1 71 ? 2.057 19.172 9.297 1 98.5 71 TYR B N 1
ATOM 1393 C CA . TYR B 1 71 ? 2.143 17.75 9.008 1 98.5 71 TYR B CA 1
ATOM 1394 C C . TYR B 1 71 ? 3.285 17.453 8.047 1 98.5 71 TYR B C 1
ATOM 1396 O O . TYR B 1 71 ? 3.545 18.234 7.125 1 98.5 71 TYR B O 1
ATOM 1404 N N . GLN B 1 72 ? 3.928 16.359 8.273 1 98.44 72 GLN B N 1
ATOM 1405 C CA . GLN B 1 72 ? 5.031 15.922 7.418 1 98.44 72 GLN B CA 1
ATOM 1406 C C . GLN B 1 72 ? 5.098 14.406 7.344 1 98.44 72 GLN B C 1
ATOM 1408 O O . GLN B 1 72 ? 4.523 13.711 8.188 1 98.44 72 GLN B O 1
ATOM 1413 N N . ILE B 1 73 ? 5.758 13.922 6.309 1 98.25 73 ILE B N 1
ATOM 1414 C CA . ILE B 1 73 ? 6.027 12.492 6.23 1 98.25 73 ILE B CA 1
ATOM 1415 C C . ILE B 1 73 ? 6.773 12.031 7.48 1 98.25 73 ILE B C 1
ATOM 1417 O O . ILE B 1 73 ? 7.688 12.719 7.949 1 98.25 73 ILE B O 1
ATOM 1421 N N . LYS B 1 74 ? 6.406 10.93 7.988 1 96.38 74 LYS B N 1
ATOM 1422 C CA . LYS B 1 74 ? 6.812 10.492 9.32 1 96.38 74 LYS B CA 1
ATOM 1423 C C . LYS B 1 74 ? 8.328 10.398 9.438 1 96.38 74 LYS B C 1
ATOM 1425 O O . LYS B 1 74 ? 8.906 10.805 10.445 1 96.38 74 LYS B O 1
ATOM 1430 N N . ASN B 1 75 ? 8.969 9.812 8.484 1 95 75 ASN B N 1
ATOM 1431 C CA . ASN B 1 75 ? 10.422 9.648 8.492 1 95 75 ASN B CA 1
ATOM 1432 C C . ASN B 1 75 ? 10.945 9.305 7.102 1 95 75 ASN B C 1
ATOM 1434 O O . ASN B 1 75 ? 10.18 9.234 6.141 1 95 75 ASN B O 1
ATOM 1438 N N . ASN B 1 76 ? 12.211 9.133 7.008 1 95.94 76 ASN B N 1
ATOM 1439 C CA . ASN B 1 76 ? 12.836 8.914 5.711 1 95.94 76 ASN B CA 1
ATOM 1440 C C . ASN B 1 76 ? 12.445 7.559 5.121 1 95.94 76 ASN B C 1
ATOM 1442 O O . ASN B 1 76 ? 12.359 7.41 3.9 1 95.94 76 ASN B O 1
ATOM 1446 N N . GLN B 1 77 ? 12.25 6.633 5.949 1 95.94 77 GLN B N 1
ATOM 1447 C CA . GLN B 1 77 ? 11.859 5.312 5.465 1 95.94 77 GLN B CA 1
ATOM 1448 C C . GLN B 1 77 ? 10.516 5.363 4.746 1 95.94 77 GLN B C 1
ATOM 1450 O O . GLN B 1 77 ? 10.344 4.742 3.699 1 95.94 77 GLN B O 1
ATOM 1455 N N . ILE B 1 78 ? 9.609 6.129 5.301 1 97.06 78 ILE B N 1
ATOM 1456 C CA . ILE B 1 78 ? 8.297 6.293 4.676 1 97.06 78 ILE B CA 1
ATOM 1457 C C . ILE B 1 78 ? 8.445 7.055 3.359 1 97.06 78 ILE B C 1
ATOM 1459 O O . ILE B 1 78 ? 7.805 6.707 2.363 1 97.06 78 ILE B O 1
ATOM 1463 N N . LEU B 1 79 ? 9.258 8.039 3.377 1 97.31 79 LEU B N 1
ATOM 1464 C CA . LEU B 1 79 ? 9.492 8.797 2.152 1 97.31 79 LEU B CA 1
ATOM 1465 C C . LEU B 1 79 ? 10.055 7.902 1.057 1 97.31 79 LEU B C 1
ATOM 1467 O O . LEU B 1 79 ? 9.633 7.984 -0.098 1 97.31 79 LEU B O 1
ATOM 1471 N N . GLU B 1 80 ? 11 7.043 1.439 1 96.88 80 GLU B N 1
ATOM 1472 C CA . GLU B 1 80 ? 11.578 6.09 0.5 1 96.88 80 GLU B CA 1
ATOM 1473 C C . GLU B 1 80 ? 10.523 5.133 -0.037 1 96.88 80 GLU B C 1
ATOM 1475 O O . GLU B 1 80 ? 10.523 4.793 -1.223 1 96.88 80 GLU B O 1
ATOM 1480 N N . LEU B 1 81 ? 9.695 4.727 0.817 1 97.25 81 LEU B N 1
ATOM 1481 C CA . LEU B 1 81 ? 8.617 3.824 0.425 1 97.25 81 LEU B CA 1
ATOM 1482 C C . LEU B 1 81 ? 7.703 4.484 -0.605 1 97.25 81 LEU B C 1
ATOM 1484 O O . LEU B 1 81 ? 7.379 3.883 -1.631 1 97.25 81 LEU B O 1
ATOM 1488 N N . LEU B 1 82 ? 7.305 5.699 -0.395 1 97.31 82 LEU B N 1
ATOM 1489 C CA . LEU B 1 82 ? 6.422 6.426 -1.302 1 97.31 82 LEU B CA 1
ATOM 1490 C C . LEU B 1 82 ? 7.09 6.637 -2.656 1 97.31 82 LEU B C 1
ATOM 1492 O O . LEU B 1 82 ? 6.441 6.523 -3.699 1 97.31 82 LEU B O 1
ATOM 1496 N N . LYS B 1 83 ? 8.344 6.898 -2.604 1 96.38 83 LYS B N 1
ATOM 1497 C CA . LYS B 1 83 ? 9.086 7.078 -3.85 1 96.38 83 LYS B CA 1
ATOM 1498 C C . LYS B 1 83 ? 9.18 5.766 -4.621 1 96.38 83 LYS B C 1
ATOM 1500 O O . LYS B 1 83 ? 9.125 5.758 -5.855 1 96.38 83 LYS B O 1
ATOM 1505 N N . LEU B 1 84 ? 9.383 4.727 -3.871 1 96.19 84 LEU B N 1
ATOM 1506 C CA . LEU B 1 84 ? 9.453 3.414 -4.508 1 96.19 84 LEU B CA 1
ATOM 1507 C C . LEU B 1 84 ? 8.109 3.055 -5.148 1 96.19 84 LEU B C 1
ATOM 1509 O O . LEU B 1 84 ? 8.078 2.479 -6.238 1 96.19 84 LEU B O 1
ATOM 1513 N N . ILE B 1 85 ? 7.016 3.4 -4.496 1 96.25 85 ILE B N 1
ATOM 1514 C CA . ILE B 1 85 ? 5.695 3.184 -5.078 1 96.25 85 ILE B CA 1
ATOM 1515 C C . ILE B 1 85 ? 5.574 3.957 -6.387 1 96.25 85 ILE B C 1
ATOM 1517 O O . ILE B 1 85 ? 5.078 3.426 -7.387 1 96.25 85 ILE B O 1
ATOM 1521 N N . ASP B 1 86 ? 6.051 5.203 -6.406 1 95 86 ASP B N 1
ATOM 1522 C CA . ASP B 1 86 ? 6.035 6.004 -7.625 1 95 86 ASP B CA 1
ATOM 1523 C C . ASP B 1 86 ? 6.762 5.285 -8.758 1 95 86 ASP B C 1
ATOM 1525 O O . ASP B 1 86 ? 6.25 5.203 -9.875 1 95 86 ASP B O 1
ATOM 1529 N N . SER B 1 87 ? 7.93 4.777 -8.391 1 94.56 87 SER B N 1
ATOM 1530 C CA . SER B 1 87 ? 8.766 4.133 -9.398 1 94.56 8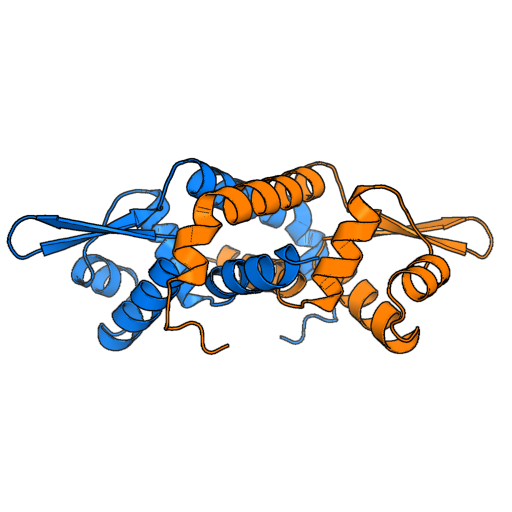7 SER B CA 1
ATOM 1531 C C . SER B 1 87 ? 8.125 2.852 -9.914 1 94.56 87 SER B C 1
ATOM 1533 O O . SER B 1 87 ? 8.141 2.58 -11.117 1 94.56 87 SER B O 1
ATOM 1535 N N . VAL B 1 88 ? 7.566 2.09 -9.039 1 93.44 88 VAL B N 1
ATOM 1536 C CA . VAL B 1 88 ? 6.945 0.82 -9.406 1 93.44 88 VAL B CA 1
ATOM 1537 C C . VAL B 1 88 ? 5.746 1.072 -10.32 1 93.44 88 VAL B C 1
ATOM 1539 O O . VAL B 1 88 ? 5.582 0.396 -11.336 1 93.44 88 VAL B O 1
ATOM 1542 N N . VAL B 1 89 ? 4.914 2.008 -9.961 1 92.81 89 VAL B N 1
ATOM 1543 C CA . VAL B 1 89 ? 3.709 2.301 -10.727 1 92.81 89 VAL B CA 1
ATOM 1544 C C . VAL B 1 89 ? 4.09 2.828 -12.109 1 92.81 89 VAL B C 1
ATOM 1546 O O . VAL B 1 89 ? 3.43 2.518 -13.109 1 92.81 89 VAL B O 1
ATOM 1549 N N . GLU B 1 90 ? 5.133 3.602 -12.156 1 89.81 90 GLU B N 1
ATOM 1550 C CA . GLU B 1 90 ? 5.617 4.117 -13.438 1 89.81 90 GLU B CA 1
ATOM 1551 C C . GLU B 1 90 ? 6.125 2.992 -14.328 1 89.81 90 GLU B C 1
ATOM 1553 O O . GLU B 1 90 ? 5.918 3.016 -15.547 1 89.81 90 GLU B O 1
ATOM 1558 N N . ASN B 1 91 ? 6.758 1.999 -13.672 1 88.94 91 ASN B N 1
ATOM 1559 C CA . ASN B 1 91 ? 7.375 0.918 -14.43 1 88.94 91 ASN B CA 1
ATOM 1560 C C . ASN B 1 91 ? 6.367 -0.173 -14.781 1 88.94 91 ASN B C 1
ATOM 1562 O O . ASN B 1 91 ? 6.613 -0.99 -15.672 1 88.94 91 ASN B O 1
ATOM 1566 N N . THR B 1 92 ? 5.273 -0.231 -14.023 1 82.88 92 THR B N 1
ATOM 1567 C CA . THR B 1 92 ? 4.293 -1.292 -14.242 1 82.88 92 THR B CA 1
ATOM 1568 C C . THR B 1 92 ? 3.01 -0.729 -14.844 1 82.88 92 THR B C 1
ATOM 1570 O O . THR B 1 92 ? 1.964 -1.381 -14.805 1 82.88 92 THR B O 1
ATOM 1573 N N . GLU B 1 93 ? 3.033 0.428 -15.328 1 77.12 93 GLU B N 1
ATOM 1574 C CA . GLU B 1 93 ? 1.851 1.126 -15.828 1 77.12 93 GLU B CA 1
ATOM 1575 C C . GLU B 1 93 ? 1.137 0.308 -16.906 1 77.12 93 GLU B C 1
ATOM 1577 O O . GLU B 1 93 ? -0.094 0.268 -16.938 1 77.12 93 GLU B O 1
ATOM 1582 N N . ASP B 1 94 ? 1.954 -0.328 -17.625 1 74.81 94 ASP B N 1
ATOM 1583 C CA . ASP B 1 94 ? 1.352 -1.102 -18.703 1 74.81 94 ASP B CA 1
ATOM 1584 C C . ASP B 1 94 ? 0.602 -2.314 -18.156 1 74.81 94 ASP B C 1
ATOM 1586 O O . ASP B 1 94 ? -0.456 -2.682 -18.672 1 74.81 94 ASP B O 1
ATOM 1590 N N . ASP B 1 95 ? 1.117 -2.865 -17.156 1 72.75 95 ASP B N 1
ATOM 1591 C CA . ASP B 1 95 ? 0.47 -4.027 -16.547 1 72.75 95 ASP B CA 1
ATOM 1592 C C . ASP B 1 95 ? -0.822 -3.631 -15.836 1 72.75 95 ASP B C 1
ATOM 1594 O O . ASP B 1 95 ? -1.857 -4.277 -16.016 1 72.75 95 ASP B O 1
ATOM 1598 N N . ILE B 1 96 ? -0.788 -2.607 -15.18 1 67.94 96 ILE B N 1
ATOM 1599 C CA . ILE B 1 96 ? -1.909 -2.127 -14.375 1 67.94 96 ILE B CA 1
ATOM 1600 C C . ILE B 1 96 ? -3.049 -1.689 -15.289 1 67.94 96 ILE B C 1
ATOM 1602 O O . ILE B 1 96 ? -4.219 -1.96 -15.016 1 67.94 96 ILE B O 1
ATOM 1606 N N . GLN B 1 97 ? -2.691 -1.004 -16.281 1 67.31 97 GLN B N 1
ATOM 1607 C CA . GLN B 1 97 ? -3.691 -0.483 -17.219 1 67.31 97 GLN B CA 1
ATOM 1608 C C . GLN B 1 97 ? -4.367 -1.612 -17.984 1 67.31 97 GLN B C 1
ATOM 1610 O O . GLN B 1 97 ? -5.543 -1.511 -18.344 1 67.31 97 GLN B O 1
ATOM 1615 N N . SER B 1 98 ? -3.605 -2.584 -18.188 1 62.06 98 SER B N 1
ATOM 1616 C CA . SER B 1 98 ? -4.121 -3.682 -18.984 1 62.06 98 SER B CA 1
ATOM 1617 C C . SER B 1 98 ? -4.988 -4.621 -18.156 1 62.06 98 SER B C 1
ATOM 1619 O O . SER B 1 98 ? -5.789 -5.387 -18.703 1 62.06 98 SER B O 1
ATOM 1621 N N . CYS B 1 99 ? -4.75 -4.648 -16.969 1 61.94 99 CYS B N 1
ATOM 1622 C CA . CYS B 1 99 ? -5.508 -5.594 -16.156 1 61.94 99 CYS B CA 1
ATOM 1623 C C . CYS B 1 99 ? -6.969 -5.176 -16.047 1 61.94 99 CYS B C 1
ATOM 1625 O O . CYS B 1 99 ? -7.27 -4.066 -15.602 1 61.94 99 CYS B O 1
ATOM 1627 N N . GLN B 1 100 ? -7.82 -5.715 -16.891 1 50.97 100 GLN B N 1
ATOM 1628 C CA . GLN B 1 100 ? -9.273 -5.699 -16.984 1 50.97 100 GLN B CA 1
ATOM 1629 C C . GLN B 1 100 ? -9.922 -5.82 -15.602 1 50.97 100 GLN B C 1
ATOM 1631 O O . GLN B 1 100 ? -11.109 -5.531 -15.445 1 50.97 100 GLN B O 1
ATOM 1636 N N . TYR B 1 101 ? -9.336 -6.613 -14.828 1 50.34 101 TYR B N 1
ATOM 1637 C CA . TYR B 1 101 ? -10.047 -6.895 -13.586 1 50.34 101 TYR B CA 1
ATOM 1638 C C . TYR B 1 101 ? -10.141 -5.648 -12.719 1 50.34 101 TYR B C 1
ATOM 1640 O O . TYR B 1 101 ? -10.453 -5.734 -11.531 1 50.34 101 TYR B O 1
ATOM 1648 N N . HIS B 1 102 ? -9.875 -4.617 -13.328 1 44.91 102 HIS B N 1
ATOM 1649 C CA . HIS B 1 102 ? -9.773 -3.248 -12.836 1 44.91 102 HIS B CA 1
ATOM 1650 C C . HIS B 1 102 ? -11.008 -2.857 -12.031 1 44.91 102 HIS B C 1
ATOM 1652 O O . HIS B 1 102 ? -11.312 -1.672 -11.883 1 44.91 102 HIS B O 1
ATOM 1658 N N . THR B 1 103 ? -12.039 -3.709 -12.094 1 40.5 103 THR B N 1
ATOM 1659 C CA . THR B 1 103 ? -13.188 -2.938 -11.625 1 40.5 103 THR B CA 1
ATOM 1660 C C . THR B 1 103 ? -12.992 -2.498 -10.172 1 40.5 103 THR B C 1
ATOM 1662 O O . THR B 1 103 ? -12.914 -3.334 -9.273 1 40.5 103 THR B O 1
ATOM 1665 N N . ILE B 1 104 ? -12.164 -1.599 -9.984 1 34.94 104 ILE B N 1
ATOM 1666 C CA . ILE B 1 104 ? -12.516 -1.012 -8.695 1 34.94 104 ILE B CA 1
ATOM 1667 C C . ILE B 1 104 ? -13.992 -0.633 -8.68 1 34.94 104 ILE B C 1
ATOM 1669 O O . ILE B 1 104 ? -14.484 -0.017 -9.625 1 34.94 104 ILE B O 1
#